Protein AF-A0A6V7C5V7-F1 (afdb_monomer_lite)

Organism: NCBI:txid487904

Foldseek 3Di:
DDDPPCDDFADADDLVNLLVLLCPLQFVFLALDDPRDGQQLAWDAQADQDPQFTQHDDFAAIFHARNTDGCLVVLVLLLVLLVLLQVCCVVPPVVLHDDPVLSVVSSVRSNGTNVNCVVVRRGHRDPSNRVSSSVCSVDPSVVVSRVVVSSVLSCQQSFPAPVPPGRGHLLSLVCVFPLLSVDHNLQVSLVSSLLSSCCSVPNPPPSVVLSVCRRVVVQRGSVSSLVSQQPPDAFDQDPNDTHGDPSNSSSVRSSVVD

pLDDT: mean 88.64, std 11.22, range [43.22, 98.19]

Structure (mmCIF, N/CA/C/O backbone):
data_AF-A0A6V7C5V7-F1
#
_entry.id   AF-A0A6V7C5V7-F1
#
loop_
_atom_site.group_PDB
_atom_site.id
_atom_site.type_symbol
_atom_site.label_atom_id
_atom_site.label_alt_id
_atom_site.label_comp_id
_atom_site.label_asym_id
_atom_site.label_entity_id
_atom_site.label_seq_id
_atom_site.pdbx_PDB_ins_code
_atom_site.Cartn_x
_atom_site.Cartn_y
_atom_site.Cartn_z
_atom_site.occupancy
_atom_site.B_iso_or_equiv
_atom_site.auth_seq_id
_atom_site.auth_comp_id
_atom_site.auth_asym_id
_atom_site.auth_atom_id
_atom_site.pdbx_PDB_model_num
ATOM 1 N N . MET A 1 1 ? 3.778 -15.051 -54.939 1.00 43.75 1 MET A N 1
ATOM 2 C CA . MET A 1 1 ? 3.483 -15.701 -53.648 1.00 43.75 1 MET A CA 1
ATOM 3 C C . MET A 1 1 ? 4.151 -14.862 -52.569 1.00 43.75 1 MET A C 1
ATOM 5 O O . MET A 1 1 ? 5.371 -14.926 -52.479 1.00 43.75 1 MET A O 1
ATOM 9 N N . PRO A 1 2 ? 3.432 -13.988 -51.851 1.00 44.09 2 PRO A N 1
ATOM 10 C CA . PRO A 1 2 ? 3.997 -13.335 -50.681 1.00 44.09 2 PRO A CA 1
ATOM 11 C C . PRO A 1 2 ? 4.007 -14.342 -49.526 1.00 44.09 2 PRO A C 1
ATOM 13 O O . PRO A 1 2 ? 2.982 -14.948 -49.221 1.00 44.09 2 PRO A O 1
ATOM 16 N N . HIS A 1 3 ? 5.176 -14.561 -48.930 1.00 43.22 3 HIS A N 1
ATOM 17 C CA . HIS A 1 3 ? 5.303 -15.288 -47.674 1.00 43.22 3 HIS A CA 1
ATOM 18 C C . HIS A 1 3 ? 4.869 -14.351 -46.542 1.00 43.22 3 HIS A C 1
ATOM 20 O O . HIS A 1 3 ? 5.635 -13.484 -46.133 1.00 43.22 3 HIS A O 1
ATOM 26 N N . GLU A 1 4 ? 3.644 -14.512 -46.044 1.00 50.34 4 GLU A N 1
ATOM 27 C CA . GLU A 1 4 ? 3.290 -14.045 -44.704 1.00 50.34 4 GLU A CA 1
ATOM 28 C C . GLU A 1 4 ? 4.019 -14.940 -43.698 1.00 50.34 4 GLU A C 1
ATOM 30 O O . GLU A 1 4 ? 3.562 -16.025 -43.339 1.00 50.34 4 GLU A O 1
ATOM 35 N N . THR A 1 5 ? 5.200 -14.514 -43.258 1.00 52.47 5 THR A N 1
ATOM 36 C CA . THR A 1 5 ? 5.825 -15.058 -42.052 1.00 52.47 5 THR A CA 1
ATOM 37 C C . THR A 1 5 ? 5.119 -14.452 -40.844 1.00 52.47 5 THR A C 1
ATOM 39 O O . THR A 1 5 ? 5.631 -13.540 -40.202 1.00 52.47 5 THR A O 1
ATOM 42 N N . GLY A 1 6 ? 3.909 -14.932 -40.560 1.00 50.22 6 GLY A N 1
ATOM 43 C CA . GLY A 1 6 ? 3.219 -14.656 -39.306 1.00 50.22 6 GLY A CA 1
ATOM 44 C C . GLY A 1 6 ? 3.888 -15.440 -38.183 1.00 50.22 6 GLY A C 1
ATOM 45 O O . GLY A 1 6 ? 3.412 -16.509 -37.808 1.00 50.22 6 GLY A O 1
ATOM 46 N N . GLN A 1 7 ? 5.027 -14.955 -37.683 1.00 56.22 7 GLN A N 1
ATOM 47 C CA . GLN A 1 7 ? 5.529 -15.418 -36.392 1.00 56.22 7 GLN A CA 1
ATOM 48 C C . GLN A 1 7 ? 4.439 -15.119 -35.349 1.00 56.22 7 GLN A C 1
ATOM 50 O O . GLN A 1 7 ? 3.938 -13.992 -35.323 1.00 56.22 7 GLN A O 1
ATOM 55 N N . PRO A 1 8 ? 4.016 -16.105 -34.535 1.00 63.91 8 PRO A N 1
ATOM 56 C CA . PRO A 1 8 ? 3.058 -15.837 -33.474 1.00 63.91 8 PRO A CA 1
ATOM 57 C C . PRO A 1 8 ? 3.641 -14.762 -32.556 1.00 63.91 8 PRO A C 1
ATOM 59 O O . PRO A 1 8 ? 4.836 -14.792 -32.256 1.00 63.91 8 PRO A O 1
ATOM 62 N N . ALA A 1 9 ? 2.801 -13.809 -32.146 1.00 69.12 9 ALA A N 1
ATOM 63 C CA . ALA A 1 9 ? 3.206 -12.776 -31.203 1.00 69.12 9 ALA A CA 1
ATOM 64 C C . ALA A 1 9 ? 3.857 -13.426 -29.965 1.00 69.12 9 ALA A C 1
ATOM 66 O O . ALA A 1 9 ? 3.391 -14.492 -29.537 1.00 69.12 9 ALA A O 1
ATOM 67 N N . PRO A 1 10 ? 4.917 -12.821 -29.394 1.00 78.44 10 PRO A N 1
ATOM 68 C CA . PRO A 1 10 ? 5.541 -13.337 -28.185 1.00 78.44 10 PRO A CA 1
ATOM 69 C C . PRO A 1 10 ? 4.489 -13.556 -27.090 1.00 78.44 10 PRO A C 1
ATOM 71 O O . PRO A 1 10 ? 3.579 -12.729 -26.955 1.00 78.44 10 PRO A O 1
ATOM 74 N N . PRO A 1 11 ? 4.578 -14.648 -26.310 1.00 86.25 11 PRO A N 1
ATOM 75 C CA . PRO A 1 11 ? 3.627 -14.905 -25.239 1.00 86.25 11 PRO A CA 1
ATOM 76 C C . PRO A 1 11 ? 3.636 -13.742 -24.239 1.00 86.25 11 PRO A C 1
ATOM 78 O O . PRO A 1 11 ? 4.694 -13.221 -23.890 1.00 86.25 11 PRO A O 1
ATOM 81 N N . GLN A 1 12 ? 2.449 -13.339 -23.794 1.00 92.31 12 GLN A N 1
ATOM 82 C CA . GLN A 1 12 ? 2.252 -12.244 -22.844 1.00 92.31 12 GLN A CA 1
ATOM 83 C C . GLN A 1 12 ? 1.557 -12.769 -21.594 1.00 92.31 12 GLN A C 1
ATOM 85 O O . GLN A 1 12 ? 0.651 -13.602 -21.705 1.00 92.31 12 GLN A O 1
ATOM 90 N N . LEU A 1 13 ? 1.923 -12.240 -20.427 1.00 93.94 13 LEU A N 1
ATOM 91 C CA . LEU A 1 13 ? 1.153 -12.468 -19.207 1.00 93.94 13 LEU A CA 1
ATOM 92 C C . LEU A 1 13 ? -0.277 -11.935 -19.360 1.00 93.94 13 LEU A C 1
ATOM 94 O O . LEU A 1 13 ? -0.520 -10.813 -19.818 1.00 93.94 13 LEU A O 1
ATOM 98 N N . SER A 1 14 ? -1.233 -12.754 -18.946 1.00 94.31 14 SER A N 1
ATOM 99 C CA . SER A 1 14 ? -2.638 -12.383 -18.854 1.00 94.31 14 SER A CA 1
ATOM 100 C C . SER A 1 14 ? -2.897 -11.455 -17.666 1.00 94.31 14 SER A C 1
ATOM 102 O O . SER A 1 14 ? -2.160 -11.433 -16.679 1.00 94.31 14 SER A O 1
ATOM 104 N N . ASP A 1 15 ? -4.019 -10.736 -17.709 1.00 93.12 15 ASP A N 1
ATOM 105 C CA . ASP A 1 15 ? -4.446 -9.883 -16.597 1.00 93.12 15 ASP A CA 1
ATOM 106 C C . ASP A 1 15 ? -4.614 -10.677 -15.289 1.00 93.12 15 ASP A C 1
ATOM 108 O O . ASP A 1 15 ? -4.311 -10.161 -14.218 1.00 93.12 15 ASP A O 1
ATOM 112 N N . ASN A 1 16 ? -5.046 -11.941 -15.355 1.00 92.62 16 ASN A N 1
ATOM 113 C CA . ASN A 1 16 ? -5.185 -12.793 -14.170 1.00 92.62 16 ASN A CA 1
ATOM 114 C C . ASN A 1 16 ? -3.828 -13.177 -13.569 1.00 92.62 16 ASN A C 1
ATOM 116 O O . ASN A 1 16 ? -3.694 -13.221 -12.346 1.00 92.62 16 ASN A O 1
ATOM 120 N N . GLU A 1 17 ? -2.813 -13.423 -14.397 1.00 93.88 17 GLU A N 1
ATOM 121 C CA . GLU A 1 17 ? -1.450 -13.682 -13.923 1.00 93.88 17 GLU A CA 1
ATOM 122 C C . GLU A 1 17 ? -0.846 -12.418 -13.301 1.00 93.88 17 GLU A C 1
ATOM 124 O O . GLU A 1 17 ? -0.275 -12.480 -12.216 1.00 93.88 17 GLU A O 1
ATOM 129 N N . LEU A 1 18 ? -1.070 -11.247 -13.902 1.00 94.94 18 LEU A N 1
ATOM 130 C CA . LEU A 1 18 ? -0.635 -9.965 -13.339 1.00 94.94 18 LEU A CA 1
ATOM 131 C C . LEU A 1 18 ? -1.338 -9.632 -12.012 1.00 94.94 18 LEU A C 1
ATOM 133 O O . LEU A 1 18 ? -0.682 -9.227 -11.054 1.00 94.94 18 LEU A O 1
ATOM 137 N N . LYS A 1 19 ? -2.650 -9.881 -11.903 1.00 92.62 19 LYS A N 1
ATOM 138 C CA . LYS A 1 19 ? -3.397 -9.775 -10.634 1.00 92.62 19 LYS A CA 1
ATOM 139 C C . LYS A 1 19 ? -2.870 -10.744 -9.578 1.00 92.62 19 LYS A C 1
ATOM 141 O O . LYS A 1 19 ? -2.800 -10.392 -8.403 1.00 92.62 19 LYS A O 1
ATOM 146 N N . THR A 1 20 ? -2.473 -11.944 -9.996 1.00 89.94 20 THR A N 1
ATOM 147 C CA . THR A 1 20 ? -1.861 -12.952 -9.118 1.00 89.94 20 THR A CA 1
ATOM 148 C C . THR A 1 20 ? -0.517 -12.456 -8.587 1.00 89.94 20 THR A C 1
ATOM 150 O O . THR A 1 20 ? -0.285 -12.525 -7.382 1.00 89.94 20 THR A O 1
ATOM 153 N N . LEU A 1 21 ? 0.333 -11.879 -9.443 1.00 91.06 21 LEU A N 1
ATOM 154 C CA . LEU A 1 21 ? 1.588 -11.245 -9.024 1.00 91.06 21 LEU A CA 1
ATOM 155 C C . LEU A 1 21 ? 1.333 -10.085 -8.051 1.00 91.06 21 LEU A C 1
ATOM 157 O O . LEU A 1 21 ? 1.971 -10.011 -7.000 1.00 91.06 21 LEU A O 1
ATOM 161 N N . ALA A 1 22 ? 0.357 -9.222 -8.345 1.00 87.62 22 ALA A N 1
ATOM 162 C CA . ALA A 1 22 ? -0.021 -8.135 -7.448 1.00 87.62 22 ALA A CA 1
ATOM 163 C C . ALA A 1 22 ? -0.475 -8.656 -6.074 1.00 87.62 22 ALA A C 1
ATOM 165 O O . ALA A 1 22 ? -0.005 -8.192 -5.041 1.00 87.62 22 ALA A O 1
ATOM 166 N N . TYR A 1 23 ? -1.336 -9.668 -6.025 1.00 84.44 23 TYR A N 1
ATOM 167 C CA . TYR A 1 23 ? -1.828 -10.177 -4.749 1.00 84.44 23 TYR A CA 1
ATOM 168 C C . TYR A 1 23 ? -0.759 -10.951 -3.961 1.00 84.44 23 TYR A C 1
ATOM 170 O O . TYR A 1 23 ? -0.562 -10.704 -2.771 1.00 84.44 23 TYR A O 1
ATOM 178 N N . PHE A 1 24 ? -0.048 -11.885 -4.599 1.00 82.00 24 PHE A N 1
ATOM 179 C CA . PHE A 1 24 ? 0.852 -12.801 -3.894 1.00 82.00 24 PHE A CA 1
ATOM 180 C C . PHE A 1 24 ? 2.274 -12.268 -3.731 1.00 82.00 24 PHE A C 1
ATO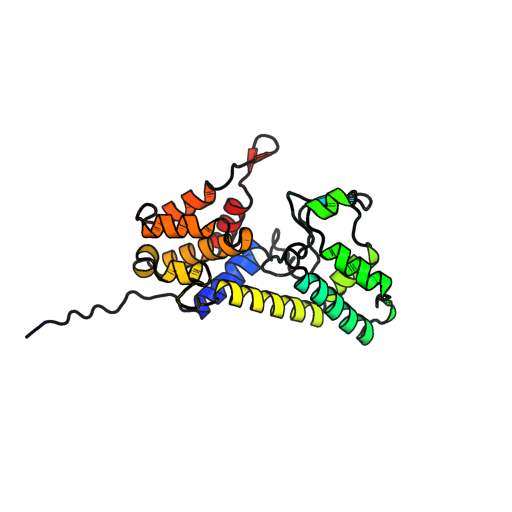M 182 O O . PHE A 1 24 ? 2.822 -12.366 -2.633 1.00 82.00 24 PHE A O 1
ATOM 189 N N . ALA A 1 25 ? 2.878 -11.706 -4.781 1.00 79.38 25 ALA A N 1
ATOM 190 C CA . ALA A 1 25 ? 4.257 -11.223 -4.711 1.00 79.38 25 ALA A CA 1
ATOM 191 C C . ALA A 1 25 ? 4.331 -9.869 -3.988 1.00 79.38 25 ALA A C 1
ATOM 193 O O . ALA A 1 25 ? 5.131 -9.694 -3.067 1.00 79.38 25 ALA A O 1
ATOM 194 N N . ILE A 1 26 ? 3.453 -8.929 -4.352 1.00 79.88 26 ILE A N 1
ATOM 195 C CA . ILE A 1 26 ? 3.431 -7.587 -3.749 1.00 79.88 26 ILE A CA 1
ATOM 196 C C . ILE A 1 26 ? 2.705 -7.610 -2.408 1.00 79.88 26 ILE A C 1
ATOM 198 O O . ILE A 1 26 ? 3.235 -7.071 -1.441 1.00 79.88 26 ILE A O 1
ATOM 202 N N . GLY A 1 27 ? 1.533 -8.243 -2.336 1.00 76.38 27 GLY A N 1
ATOM 203 C CA . GLY A 1 27 ? 0.777 -8.360 -1.096 1.00 76.38 27 GLY A CA 1
ATOM 204 C C . GLY A 1 27 ? 1.374 -9.401 -0.151 1.00 76.38 27 GLY A C 1
ATOM 205 O O . GLY A 1 27 ? 2.120 -9.077 0.768 1.00 76.38 27 GLY A O 1
ATOM 206 N N . VAL A 1 28 ? 1.030 -10.676 -0.348 1.00 70.56 28 VAL A N 1
ATOM 207 C CA . VAL A 1 28 ? 1.219 -11.735 0.666 1.00 70.56 28 VAL A CA 1
ATOM 208 C C . VAL A 1 28 ? 2.677 -11.881 1.094 1.00 70.56 28 VAL A C 1
ATOM 210 O O . VAL A 1 28 ? 2.965 -11.942 2.290 1.00 70.56 28 VAL A O 1
ATOM 213 N N . ALA A 1 29 ? 3.594 -11.939 0.133 1.00 65.56 29 ALA A N 1
ATOM 214 C CA . ALA A 1 29 ? 4.992 -12.214 0.415 1.00 65.56 29 ALA A CA 1
ATOM 215 C C . ALA A 1 29 ? 5.753 -10.980 0.903 1.00 65.56 29 ALA A C 1
ATOM 217 O O . ALA A 1 29 ? 6.428 -11.058 1.930 1.00 65.56 29 ALA A O 1
ATOM 218 N N . SER A 1 30 ? 5.636 -9.849 0.200 1.00 62.75 30 SER A N 1
ATOM 219 C CA . SER A 1 30 ? 6.408 -8.657 0.550 1.00 62.75 30 SER A CA 1
ATOM 220 C C . SER A 1 30 ? 5.846 -7.884 1.741 1.00 62.75 30 SER A C 1
ATOM 222 O O . SER A 1 30 ? 6.647 -7.299 2.467 1.00 62.75 30 SER A O 1
ATOM 224 N N . GLU A 1 31 ? 4.525 -7.824 1.911 1.00 62.75 31 GLU A N 1
ATOM 225 C CA . GLU A 1 31 ? 3.869 -6.853 2.801 1.00 62.75 31 GLU A CA 1
ATOM 226 C C . GLU A 1 31 ? 3.023 -7.526 3.891 1.00 62.75 31 GLU A C 1
ATOM 228 O O . GLU A 1 31 ? 3.043 -7.115 5.056 1.00 62.75 31 GLU A O 1
ATOM 233 N N . GLY A 1 32 ? 2.326 -8.607 3.542 1.00 54.66 32 GLY A N 1
ATOM 234 C CA . GLY A 1 32 ? 1.498 -9.396 4.450 1.00 54.66 32 GLY A CA 1
ATOM 235 C C . GLY A 1 32 ? 2.289 -10.315 5.383 1.00 54.66 32 GLY A C 1
ATOM 236 O O . GLY A 1 32 ? 1.712 -10.838 6.341 1.00 54.66 32 GLY A O 1
ATOM 237 N N . SER A 1 33 ? 3.595 -10.504 5.154 1.00 56.78 33 SER A N 1
ATOM 238 C CA . SER A 1 33 ? 4.447 -11.388 5.953 1.00 56.78 33 SER A CA 1
ATOM 239 C C . SER A 1 33 ? 5.614 -10.647 6.617 1.00 56.78 33 SER A C 1
ATOM 241 O O . SER A 1 33 ? 6.419 -9.987 5.969 1.00 56.78 33 SER A O 1
ATOM 243 N N . MET A 1 34 ? 5.747 -10.782 7.941 1.00 55.19 34 MET A N 1
ATOM 244 C CA . MET A 1 34 ? 6.956 -10.378 8.670 1.00 55.19 34 MET A CA 1
ATOM 245 C C . MET A 1 34 ? 7.543 -11.589 9.390 1.00 55.19 34 MET A C 1
ATOM 247 O O . MET A 1 34 ? 6.930 -12.111 10.323 1.00 55.19 34 MET A O 1
ATOM 251 N N . ALA A 1 35 ? 8.732 -12.038 8.972 1.00 50.44 35 ALA A N 1
ATOM 252 C CA . ALA A 1 35 ? 9.422 -13.203 9.545 1.00 50.44 35 ALA A CA 1
ATOM 253 C C . ALA A 1 35 ? 8.527 -14.464 9.638 1.00 50.44 35 ALA A C 1
ATOM 255 O O . ALA A 1 35 ? 8.525 -15.166 10.649 1.00 50.44 35 ALA A O 1
ATOM 256 N N . GLY A 1 36 ? 7.717 -14.715 8.601 1.00 47.47 36 GLY A N 1
ATOM 257 C CA . GLY A 1 36 ? 6.792 -15.854 8.537 1.00 47.47 36 GLY A CA 1
ATOM 258 C C . GLY A 1 36 ? 5.467 -15.671 9.291 1.00 47.47 36 GLY A C 1
ATOM 259 O O . GLY A 1 36 ? 4.674 -16.607 9.346 1.00 47.47 36 GLY A O 1
ATOM 260 N N . LYS A 1 37 ? 5.196 -14.491 9.870 1.00 50.84 37 LYS A N 1
ATOM 261 C CA . LYS A 1 37 ? 3.910 -14.174 10.514 1.00 50.84 37 LYS A CA 1
ATOM 262 C C . LYS A 1 37 ? 3.027 -13.354 9.582 1.00 50.84 37 LYS A C 1
ATOM 264 O O . LYS A 1 37 ? 3.485 -12.334 9.073 1.00 50.84 37 LYS A O 1
ATOM 269 N N . ASN A 1 38 ? 1.769 -13.766 9.427 1.00 62.62 38 ASN A N 1
ATOM 270 C CA . ASN A 1 38 ? 0.756 -12.970 8.740 1.00 62.62 38 ASN A CA 1
ATOM 271 C C . ASN A 1 38 ? 0.411 -11.736 9.593 1.00 62.62 38 ASN A C 1
ATOM 273 O O . ASN A 1 38 ? 0.005 -11.871 10.750 1.00 62.62 38 ASN A O 1
ATOM 277 N N . VAL A 1 39 ? 0.624 -10.543 9.040 1.00 68.94 39 VAL A N 1
ATOM 278 C CA . VAL A 1 39 ? 0.341 -9.257 9.697 1.00 68.94 39 VAL A CA 1
ATOM 279 C C . VAL A 1 39 ? -0.786 -8.473 9.023 1.00 68.94 39 VAL A C 1
ATOM 281 O O . VAL A 1 39 ? -1.097 -7.377 9.480 1.00 68.94 39 VAL A O 1
ATOM 284 N N . ALA A 1 40 ? -1.419 -9.039 7.991 1.00 76.75 40 ALA A N 1
ATOM 285 C CA . ALA A 1 40 ? -2.471 -8.386 7.211 1.00 76.75 40 ALA A CA 1
ATOM 286 C C . ALA A 1 40 ? -3.754 -8.129 8.026 1.00 76.75 40 ALA A C 1
ATOM 288 O O . ALA A 1 40 ? -4.460 -7.150 7.788 1.00 76.75 40 ALA A O 1
ATOM 289 N N . TYR A 1 41 ? -4.029 -8.974 9.024 1.00 83.12 41 TYR A N 1
ATOM 290 C CA . TYR A 1 41 ? -5.268 -8.978 9.815 1.00 83.12 41 TYR A CA 1
ATOM 291 C C . TYR A 1 41 ? -5.109 -8.340 11.200 1.00 83.12 41 TYR A C 1
ATOM 293 O O . TYR A 1 41 ? -5.639 -8.819 12.200 1.00 83.12 41 TYR A O 1
ATOM 301 N N . ARG A 1 42 ? -4.324 -7.265 11.274 1.00 87.56 42 ARG A N 1
ATOM 302 C CA . ARG A 1 42 ? -4.170 -6.428 12.470 1.00 87.56 42 ARG A CA 1
ATOM 303 C C . ARG A 1 42 ? -3.752 -5.020 12.073 1.00 87.56 42 ARG A C 1
ATOM 305 O O . ARG A 1 42 ? -3.149 -4.830 11.019 1.00 87.56 42 ARG A O 1
ATOM 312 N N . LEU A 1 43 ? -3.984 -4.053 12.954 1.00 90.56 43 LEU A N 1
ATOM 313 C CA . LEU A 1 43 ? -3.419 -2.719 12.803 1.00 90.56 43 LEU A CA 1
ATOM 314 C C . LEU A 1 43 ? -1.903 -2.778 12.984 1.00 90.56 43 LEU A C 1
ATOM 316 O O . LEU A 1 43 ? -1.396 -3.056 14.082 1.00 90.56 43 LEU A O 1
ATOM 320 N N . SER A 1 44 ? -1.196 -2.471 11.904 1.00 88.94 44 SER A N 1
ATOM 321 C CA . SER A 1 44 ? 0.253 -2.325 11.861 1.00 88.94 44 SER A CA 1
ATOM 322 C C . SER A 1 44 ? 0.634 -0.846 11.917 1.00 88.94 44 SER A C 1
ATOM 324 O O . SER A 1 44 ? -0.127 0.024 11.508 1.00 88.94 44 SER A O 1
ATOM 326 N N . PHE A 1 45 ? 1.800 -0.541 12.482 1.00 87.94 45 PHE A N 1
ATOM 327 C CA . PHE A 1 45 ? 2.308 0.827 12.573 1.00 87.94 45 PHE A CA 1
ATOM 328 C C . PHE A 1 45 ? 3.802 0.835 12.275 1.00 87.94 45 PHE A C 1
ATOM 330 O O . PHE A 1 45 ? 4.581 0.179 12.972 1.00 87.94 45 PHE A O 1
ATOM 337 N N . ALA A 1 46 ? 4.205 1.593 11.257 1.00 80.69 46 ALA A N 1
ATOM 338 C CA . ALA A 1 46 ? 5.608 1.789 10.923 1.00 80.69 46 ALA A CA 1
ATOM 339 C C . ALA A 1 46 ? 6.228 2.829 11.870 1.00 80.69 46 ALA A C 1
ATOM 341 O O . ALA A 1 46 ? 6.306 4.024 11.579 1.00 80.69 46 ALA A O 1
ATOM 342 N N . GLY A 1 47 ? 6.653 2.368 13.046 1.00 84.62 47 GLY A N 1
ATOM 343 C CA . GLY A 1 47 ? 7.211 3.207 14.099 1.00 84.62 47 GLY A CA 1
ATOM 344 C C . GLY A 1 47 ? 7.278 2.495 15.444 1.00 84.62 47 GLY A C 1
ATOM 345 O O . GLY A 1 47 ? 7.271 1.270 15.520 1.00 84.62 47 GLY A O 1
ATOM 346 N N . SER A 1 48 ? 7.345 3.274 16.523 1.00 87.81 48 SER A N 1
ATOM 347 C CA . SER A 1 48 ? 7.241 2.750 17.891 1.00 87.81 48 SER A CA 1
ATOM 348 C C . SER A 1 48 ? 6.120 3.440 18.654 1.00 87.81 48 SER A C 1
ATOM 350 O O . SER A 1 48 ? 5.870 4.626 18.446 1.00 87.81 48 SER A O 1
ATOM 352 N N . ILE A 1 49 ? 5.454 2.698 19.535 1.00 88.69 49 ILE A N 1
ATOM 353 C CA . ILE A 1 49 ? 4.474 3.236 20.478 1.00 88.69 49 ILE A CA 1
ATOM 354 C C . ILE A 1 49 ? 5.003 2.919 21.873 1.00 88.69 49 ILE A C 1
ATOM 356 O O . ILE A 1 49 ? 5.024 1.757 22.265 1.00 88.69 49 ILE A O 1
ATOM 360 N N . ASN A 1 50 ? 5.468 3.940 22.590 1.00 87.88 50 ASN A N 1
ATOM 361 C CA . ASN A 1 50 ? 6.001 3.808 23.947 1.00 87.88 50 ASN A CA 1
ATOM 362 C C . ASN A 1 50 ? 5.209 4.734 24.865 1.00 87.88 50 ASN A C 1
ATOM 364 O O . ASN A 1 50 ? 5.055 5.908 24.535 1.00 87.88 50 ASN A O 1
ATOM 368 N N . ASP A 1 51 ? 4.687 4.210 25.974 1.00 86.69 51 ASP A N 1
ATOM 369 C CA . ASP A 1 51 ? 3.929 4.976 26.976 1.00 86.69 51 ASP A CA 1
ATOM 370 C C . ASP A 1 51 ? 2.791 5.831 26.378 1.00 86.69 51 ASP A C 1
ATOM 372 O O . ASP A 1 51 ? 2.576 6.979 26.755 1.00 86.69 51 ASP A O 1
ATOM 376 N N . GLY A 1 52 ? 2.073 5.282 25.389 1.00 86.12 52 GLY A N 1
ATOM 377 C CA . GLY A 1 52 ? 0.978 5.981 24.700 1.00 86.12 52 GLY A CA 1
ATOM 378 C C . GLY A 1 52 ? 1.424 7.043 23.685 1.00 86.12 52 GLY A C 1
ATOM 379 O O . GLY A 1 52 ? 0.578 7.755 23.143 1.00 86.12 52 GLY A O 1
ATOM 380 N N . VAL A 1 53 ? 2.726 7.132 23.392 1.00 92.44 53 VAL A N 1
ATOM 381 C CA . VAL A 1 53 ? 3.302 8.071 22.423 1.00 92.44 53 VAL A CA 1
ATOM 382 C C . VAL A 1 53 ? 3.798 7.330 21.181 1.00 92.44 53 VAL A C 1
ATOM 384 O O . VAL A 1 53 ? 4.751 6.547 21.226 1.00 92.44 53 VAL A O 1
ATOM 387 N N . MET A 1 54 ? 3.157 7.613 20.052 1.00 93.19 54 MET A N 1
ATOM 388 C CA . MET A 1 54 ? 3.515 7.171 18.711 1.00 93.19 54 MET A CA 1
ATOM 389 C C . MET A 1 54 ? 4.678 7.999 18.154 1.00 93.19 54 MET A C 1
ATOM 391 O O . MET A 1 54 ? 4.640 9.228 18.105 1.00 93.19 54 MET A O 1
ATOM 395 N N . LYS A 1 55 ? 5.704 7.301 17.669 1.00 92.19 55 LYS A N 1
ATOM 396 C CA . LYS A 1 55 ? 6.857 7.856 16.953 1.00 92.19 55 LYS A CA 1
ATOM 397 C C . LYS A 1 55 ? 6.927 7.210 15.566 1.00 92.19 55 LYS A C 1
ATOM 399 O O . LYS A 1 55 ? 7.483 6.112 15.458 1.00 92.19 55 LYS A O 1
ATOM 404 N N . PRO A 1 56 ? 6.340 7.840 14.533 1.00 89.62 56 PRO A N 1
ATOM 405 C CA . PRO A 1 56 ? 6.272 7.269 13.192 1.00 89.62 56 PRO A CA 1
ATOM 406 C C . PRO A 1 56 ? 7.620 7.362 12.476 1.00 89.62 56 PRO A C 1
ATOM 408 O O . PRO A 1 56 ? 8.380 8.321 12.654 1.00 89.62 56 PRO A O 1
ATOM 411 N N . ILE A 1 57 ? 7.895 6.383 11.618 1.00 82.69 57 ILE A N 1
ATOM 412 C CA . ILE A 1 57 ? 8.975 6.446 10.634 1.00 82.69 57 ILE A CA 1
ATOM 413 C C . ILE A 1 57 ? 8.450 7.206 9.412 1.00 82.69 57 ILE A C 1
ATOM 415 O O . ILE A 1 57 ? 7.448 6.827 8.810 1.00 82.69 57 ILE A O 1
ATOM 419 N N . GLY A 1 58 ? 9.131 8.291 9.034 1.00 81.88 58 GLY A N 1
ATOM 420 C CA . GLY A 1 58 ? 8.729 9.112 7.888 1.00 81.88 58 GLY A CA 1
ATOM 421 C C . GLY A 1 58 ? 7.366 9.782 8.095 1.00 81.88 58 GLY A C 1
ATOM 422 O O . GLY A 1 58 ? 7.161 10.436 9.127 1.00 81.88 58 GLY A O 1
ATOM 423 N N . ASN A 1 59 ? 6.480 9.622 7.105 1.00 83.88 59 ASN A N 1
ATOM 424 C CA . ASN A 1 59 ? 5.095 10.103 7.122 1.00 83.88 59 ASN A CA 1
ATOM 425 C C . ASN A 1 59 ? 4.062 8.980 7.356 1.00 83.88 59 ASN A C 1
ATOM 427 O O . ASN A 1 59 ? 2.897 9.138 7.015 1.00 83.88 59 ASN A O 1
ATOM 431 N N . SER A 1 60 ? 4.476 7.845 7.917 1.00 80.88 60 SER A N 1
ATOM 432 C CA . SER A 1 60 ? 3.614 6.659 7.998 1.00 80.88 60 SER A CA 1
ATOM 433 C C . SER A 1 60 ? 2.577 6.751 9.123 1.00 80.88 60 SER A C 1
ATOM 435 O O . SER A 1 60 ? 2.915 7.157 10.243 1.00 80.88 60 SER A O 1
ATOM 437 N N . GLY A 1 61 ? 1.344 6.334 8.827 1.00 89.38 61 GLY A N 1
ATOM 438 C CA . GLY A 1 61 ? 0.245 6.161 9.783 1.00 89.38 61 GLY A CA 1
ATOM 439 C C . GLY A 1 61 ? 0.044 4.702 10.220 1.00 89.38 61 GLY A C 1
ATOM 440 O O . GLY A 1 61 ? 0.962 3.877 10.156 1.00 89.38 61 GLY A O 1
ATOM 441 N N . PHE A 1 62 ? -1.164 4.377 10.694 1.00 93.06 62 PHE A N 1
ATOM 442 C CA . PHE A 1 62 ? -1.588 2.978 10.839 1.00 93.06 62 PHE A CA 1
ATOM 443 C C . PHE A 1 62 ? -1.850 2.356 9.465 1.00 93.06 62 PHE A C 1
ATOM 445 O O . PHE A 1 62 ? -2.317 3.036 8.557 1.00 93.06 62 PHE A O 1
ATOM 452 N N . SER A 1 63 ? -1.606 1.055 9.332 1.00 91.69 63 SER A N 1
ATOM 453 C CA . SER A 1 63 ? -1.892 0.299 8.116 1.00 91.69 63 SER A CA 1
ATOM 454 C C . SER A 1 63 ? -2.569 -1.042 8.386 1.00 91.69 63 SER A C 1
ATOM 456 O O . SER A 1 63 ? -2.488 -1.588 9.491 1.00 91.69 63 SER A O 1
ATOM 458 N N . ILE A 1 64 ? -3.253 -1.558 7.364 1.00 90.50 64 ILE A N 1
ATOM 459 C CA . ILE A 1 64 ? -3.897 -2.880 7.349 1.00 90.50 64 ILE A CA 1
ATOM 460 C C . ILE A 1 64 ? -3.688 -3.568 6.002 1.00 90.50 64 ILE A C 1
ATOM 462 O O . ILE A 1 64 ? -3.318 -2.931 5.014 1.00 90.50 64 ILE A O 1
ATOM 466 N N . GLY A 1 65 ? -4.041 -4.846 5.953 1.00 84.88 65 GLY A N 1
ATOM 467 C CA . GLY A 1 65 ? -4.199 -5.577 4.711 1.00 84.88 65 GLY A CA 1
ATOM 468 C C . GLY A 1 65 ? -2.904 -6.090 4.126 1.00 84.88 65 GLY A C 1
ATOM 469 O O . GLY A 1 65 ? -1.798 -5.770 4.567 1.00 84.88 65 GLY A O 1
ATOM 470 N N . THR A 1 66 ? -3.073 -6.960 3.145 1.00 79.19 66 THR A N 1
ATOM 471 C CA . THR A 1 66 ? -1.976 -7.718 2.564 1.00 79.19 66 THR A CA 1
ATOM 472 C C . THR A 1 66 ? -1.104 -6.818 1.707 1.00 79.19 66 THR A C 1
ATOM 474 O O . THR A 1 66 ? 0.101 -6.996 1.705 1.00 79.19 66 THR A O 1
ATOM 477 N N . LEU A 1 67 ? -1.683 -5.814 1.044 1.00 80.00 67 LEU A N 1
ATOM 478 C CA . LEU A 1 67 ? -0.950 -4.806 0.268 1.00 80.00 67 LEU A CA 1
ATOM 479 C C . LEU A 1 67 ? -0.477 -3.597 1.099 1.00 80.00 67 LEU A C 1
ATOM 481 O O . LEU A 1 67 ? 0.063 -2.648 0.532 1.00 80.00 67 LEU A O 1
ATOM 485 N N . GLN A 1 68 ? -0.650 -3.647 2.429 1.00 80.06 68 GLN A N 1
ATOM 486 C CA . GLN A 1 68 ? -0.321 -2.585 3.388 1.00 80.06 68 GLN A CA 1
ATOM 487 C C . GLN A 1 68 ? -0.891 -1.215 3.006 1.00 80.06 68 GLN A C 1
ATOM 489 O O . GLN A 1 68 ? -0.203 -0.296 2.569 1.00 80.06 68 GLN A O 1
ATOM 494 N N . THR A 1 69 ? -2.182 -1.044 3.253 1.00 86.56 69 THR A N 1
ATOM 495 C CA . THR A 1 69 ? -2.855 0.240 3.056 1.00 86.56 69 THR A CA 1
ATOM 496 C C . THR A 1 69 ? -2.563 1.184 4.205 1.00 86.56 69 THR A C 1
ATOM 498 O O . THR A 1 69 ? -3.030 0.938 5.315 1.00 86.56 69 THR A O 1
ATOM 501 N N . ASP A 1 70 ? -1.841 2.273 3.943 1.00 87.31 70 ASP A N 1
ATOM 502 C CA . ASP A 1 70 ? -1.687 3.373 4.899 1.00 87.31 70 ASP A CA 1
ATOM 503 C C . ASP A 1 70 ? -3.022 4.123 5.053 1.00 87.31 70 ASP A C 1
ATOM 505 O O . ASP A 1 70 ? -3.515 4.769 4.127 1.00 87.31 70 ASP A O 1
ATOM 509 N N . LEU A 1 71 ? -3.618 4.029 6.239 1.00 91.56 71 LEU A N 1
ATOM 510 C CA . LEU A 1 71 ? -4.920 4.614 6.558 1.00 91.56 71 LEU A CA 1
ATOM 511 C C . LEU A 1 71 ? -4.890 6.149 6.608 1.00 91.56 71 LEU A C 1
ATOM 513 O O . LEU A 1 71 ? -5.926 6.783 6.405 1.00 91.56 71 LEU A O 1
ATOM 517 N N . GLY A 1 72 ? -3.718 6.754 6.821 1.00 88.25 72 GLY A N 1
ATOM 518 C CA . GLY A 1 72 ? -3.533 8.202 6.757 1.00 88.25 72 GLY A CA 1
ATOM 519 C C . GLY A 1 72 ? -3.521 8.741 5.327 1.00 88.25 72 GLY A C 1
ATOM 520 O O . GLY A 1 72 ? -3.928 9.875 5.089 1.00 88.25 72 GLY A O 1
ATOM 521 N N . GLN A 1 73 ? -3.117 7.918 4.357 1.00 84.50 73 GLN A N 1
ATOM 522 C CA . GLN A 1 73 ? -3.220 8.240 2.927 1.00 84.50 73 GLN A CA 1
ATOM 523 C C . GLN A 1 73 ? -4.566 7.814 2.315 1.00 84.50 73 GLN A C 1
ATOM 525 O O . GLN A 1 73 ? -4.943 8.299 1.247 1.00 84.50 73 GLN A O 1
ATOM 530 N N . HIS A 1 74 ? -5.304 6.936 3.003 1.00 88.38 74 HIS A N 1
ATOM 531 C CA . HIS A 1 74 ? -6.599 6.396 2.587 1.00 88.38 74 HIS A CA 1
ATOM 532 C C . HIS A 1 74 ? -7.683 6.627 3.653 1.00 88.38 74 HIS A C 1
ATOM 534 O O . HIS A 1 74 ? -8.143 5.683 4.309 1.00 88.38 74 HIS A O 1
ATOM 540 N N . PRO A 1 75 ? -8.114 7.887 3.853 1.00 89.75 75 PRO A N 1
ATOM 541 C CA . PRO A 1 75 ? -9.053 8.228 4.917 1.00 89.75 75 PRO A CA 1
ATOM 542 C C . PRO A 1 75 ? -10.443 7.596 4.744 1.00 89.75 75 PRO A C 1
ATOM 544 O O . PRO A 1 75 ? -11.163 7.385 5.727 1.00 89.75 75 PRO A O 1
ATOM 547 N N . ASP A 1 76 ? -10.817 7.266 3.510 1.00 91.94 76 ASP A N 1
ATOM 548 C CA . ASP A 1 76 ? -12.007 6.490 3.172 1.00 91.94 76 ASP A CA 1
ATOM 549 C C . ASP A 1 76 ? -11.932 5.067 3.743 1.00 91.94 76 ASP A C 1
ATOM 551 O O . ASP A 1 76 ? -12.882 4.609 4.380 1.00 91.94 76 ASP A O 1
ATOM 555 N N . VAL A 1 77 ? -10.775 4.409 3.626 1.00 93.06 77 VAL A N 1
ATOM 556 C CA . VAL A 1 77 ? -10.540 3.061 4.165 1.00 93.06 77 VAL A CA 1
ATOM 557 C C . VAL A 1 77 ? -10.545 3.079 5.690 1.00 93.06 77 VAL A C 1
ATOM 559 O O . VAL A 1 77 ? -11.145 2.203 6.310 1.00 93.06 77 VAL A O 1
ATOM 562 N N . ALA A 1 78 ? -9.952 4.102 6.313 1.00 95.44 78 ALA A N 1
ATOM 563 C CA . ALA A 1 78 ? -10.001 4.278 7.766 1.00 95.44 78 ALA A CA 1
ATOM 564 C C . ALA A 1 78 ? -11.447 4.382 8.282 1.00 95.44 78 ALA A C 1
ATOM 566 O O . ALA A 1 78 ? -11.808 3.758 9.280 1.00 95.44 78 ALA A O 1
ATOM 567 N N . THR A 1 79 ? -12.292 5.134 7.569 1.00 97.19 79 THR A N 1
ATOM 568 C CA . THR A 1 79 ? -13.721 5.260 7.889 1.00 97.19 79 THR A CA 1
ATOM 569 C C . THR A 1 79 ? -14.444 3.927 7.709 1.00 97.19 79 THR A C 1
ATOM 571 O O . THR A 1 79 ? -15.123 3.470 8.629 1.00 97.19 79 THR A O 1
ATOM 574 N N . GLY A 1 80 ? -14.242 3.269 6.562 1.00 97.06 80 GLY A N 1
ATOM 575 C CA . GLY A 1 80 ? -14.839 1.969 6.257 1.00 97.06 80 GLY A CA 1
ATOM 576 C C . GLY A 1 80 ? -14.461 0.885 7.268 1.00 97.06 80 GLY A C 1
ATOM 577 O O . GLY A 1 80 ? -15.323 0.113 7.682 1.00 97.06 80 GLY A O 1
ATOM 578 N N . LEU A 1 81 ? -13.208 0.877 7.738 1.00 97.69 81 LEU A N 1
ATOM 579 C CA . LEU A 1 81 ? -12.730 -0.042 8.772 1.00 97.69 81 LEU A CA 1
ATOM 580 C C . LEU A 1 81 ? -13.510 0.128 10.077 1.00 97.69 81 LEU A C 1
ATOM 582 O O . LEU A 1 81 ? -13.971 -0.854 10.661 1.00 97.69 81 LEU A O 1
ATOM 586 N N . VAL A 1 82 ? -13.669 1.369 10.545 1.00 98.12 82 VAL A N 1
ATOM 587 C CA . VAL A 1 82 ? -14.393 1.637 11.794 1.00 98.12 82 VAL A CA 1
ATOM 588 C C . VAL A 1 82 ? -15.876 1.300 11.647 1.00 98.12 82 VAL A C 1
ATOM 590 O O . VAL A 1 82 ? -16.474 0.778 12.587 1.00 98.12 82 VAL A O 1
ATOM 593 N N . ASP A 1 83 ? -16.470 1.533 10.479 1.00 98.06 83 ASP A N 1
ATOM 594 C CA . ASP A 1 83 ? -17.869 1.187 10.225 1.00 98.06 83 ASP A CA 1
ATOM 595 C C . ASP A 1 83 ? -18.105 -0.322 10.167 1.00 98.06 83 ASP A C 1
ATOM 597 O O . ASP A 1 83 ? -19.049 -0.814 10.793 1.00 98.06 83 ASP A O 1
ATOM 601 N N . ALA A 1 84 ? -17.214 -1.070 9.513 1.00 97.62 84 ALA A N 1
ATOM 602 C CA . ALA A 1 84 ? -17.246 -2.530 9.511 1.00 97.62 84 ALA A CA 1
ATOM 603 C C . ALA A 1 84 ? -17.083 -3.089 10.934 1.00 97.62 84 ALA A C 1
ATOM 605 O O . ALA A 1 84 ? -17.893 -3.908 11.379 1.00 97.62 84 ALA A O 1
ATOM 606 N N . TYR A 1 85 ? -16.120 -2.557 11.694 1.00 98.19 85 TYR A N 1
ATOM 607 C CA . TYR A 1 85 ? -15.938 -2.875 13.109 1.00 98.19 85 TYR A CA 1
ATOM 608 C C . TYR A 1 85 ? -17.202 -2.593 13.937 1.00 98.19 85 TYR A C 1
ATOM 610 O O . TYR A 1 85 ? -17.589 -3.411 14.768 1.00 98.19 85 TYR A O 1
ATOM 618 N N . GLN A 1 86 ? -17.879 -1.459 13.723 1.00 97.81 86 GLN A N 1
ATOM 619 C CA . GLN A 1 86 ? -19.122 -1.135 14.431 1.00 97.81 86 GLN A CA 1
ATOM 620 C C . GLN A 1 86 ? -20.276 -2.067 14.069 1.00 97.81 86 GLN A C 1
ATOM 622 O O . GLN A 1 86 ? -21.049 -2.435 14.958 1.00 97.81 86 GLN A O 1
ATOM 627 N N . GLY A 1 87 ? -20.390 -2.464 12.800 1.00 97.12 87 GLY A N 1
ATOM 628 C CA . GLY A 1 87 ? -21.354 -3.471 12.360 1.00 97.12 87 GLY A CA 1
ATOM 629 C C . GLY A 1 87 ? -21.142 -4.800 13.082 1.00 97.12 87 GLY A C 1
ATOM 630 O O . GLY A 1 87 ? -22.063 -5.305 13.726 1.00 97.12 87 GLY A O 1
ATOM 631 N N . TRP A 1 88 ? -19.906 -5.302 13.059 1.00 97.44 88 TRP A N 1
ATOM 632 C CA . TRP A 1 88 ? -19.506 -6.524 13.755 1.00 97.44 88 TRP A CA 1
ATOM 633 C C . TRP A 1 88 ? -19.734 -6.437 15.270 1.00 97.44 88 TRP A C 1
ATOM 635 O O . TRP A 1 88 ? -20.375 -7.310 15.858 1.00 97.44 88 TRP A O 1
ATOM 645 N N . ALA A 1 89 ? -19.287 -5.352 15.908 1.00 97.19 89 ALA A N 1
ATOM 646 C CA . ALA A 1 89 ? -19.410 -5.160 17.349 1.00 97.19 89 ALA A CA 1
ATOM 647 C C . ALA A 1 89 ? -20.878 -5.191 17.794 1.00 97.19 89 ALA A C 1
ATOM 649 O O . ALA A 1 89 ? -21.214 -5.870 18.757 1.00 97.19 89 ALA A O 1
ATOM 650 N N . ARG A 1 90 ? -21.782 -4.519 17.073 1.00 95.94 90 ARG A N 1
ATOM 651 C CA . ARG A 1 90 ? -23.216 -4.499 17.412 1.00 95.94 90 ARG A CA 1
ATOM 652 C C . ARG A 1 90 ? -23.892 -5.864 17.281 1.00 95.94 90 ARG A C 1
ATOM 654 O O . ARG A 1 90 ? -24.875 -6.098 17.975 1.00 95.94 90 ARG A O 1
ATOM 661 N N . GLN A 1 91 ? -23.396 -6.734 16.405 1.00 93.12 91 GLN A N 1
ATOM 662 C CA . GLN A 1 91 ? -23.967 -8.064 16.185 1.00 93.12 91 GLN A CA 1
ATOM 663 C C . GLN A 1 91 ? -23.391 -9.103 17.151 1.00 93.12 91 GLN A C 1
ATOM 665 O O . GLN A 1 91 ? -24.145 -9.858 17.757 1.00 93.12 91 GLN A O 1
ATOM 670 N N . GLN A 1 92 ? -22.067 -9.121 17.314 1.00 89.44 92 GLN A N 1
ATOM 671 C CA . GLN A 1 92 ? -21.357 -10.211 17.988 1.00 89.44 92 GLN A CA 1
ATOM 672 C C . GLN A 1 92 ? -20.946 -9.870 19.424 1.00 89.44 92 GLN A C 1
ATOM 674 O O . GLN A 1 92 ? -20.855 -10.747 20.281 1.00 89.44 92 GLN A O 1
ATOM 679 N N . THR A 1 93 ? -20.634 -8.605 19.725 1.00 87.62 93 THR A N 1
ATOM 680 C CA . THR A 1 93 ? -20.157 -8.195 21.059 1.00 87.62 93 THR A CA 1
ATOM 681 C C . THR A 1 93 ? -20.536 -6.737 21.358 1.00 87.62 93 THR A C 1
ATOM 683 O O . THR A 1 93 ? -19.668 -5.862 21.364 1.00 87.62 93 THR A O 1
ATOM 686 N N . PRO A 1 94 ? -21.819 -6.430 21.646 1.00 92.81 94 PRO A N 1
ATOM 687 C CA . PRO A 1 94 ? -22.292 -5.044 21.762 1.00 92.81 94 PRO A CA 1
ATOM 688 C C . PRO A 1 94 ? -21.548 -4.201 22.804 1.00 92.81 94 PRO A C 1
ATOM 690 O O . PRO A 1 94 ? -21.450 -2.987 22.659 1.00 92.81 94 PRO A O 1
ATOM 693 N N . ALA A 1 95 ? -20.973 -4.842 23.827 1.00 93.06 95 ALA A N 1
ATOM 694 C CA . ALA A 1 95 ? -20.179 -4.191 24.868 1.00 93.06 95 ALA A CA 1
ATOM 695 C C . ALA A 1 95 ? -18.909 -3.486 24.352 1.00 93.06 95 ALA A C 1
ATOM 697 O O . ALA A 1 95 ? -18.361 -2.648 25.062 1.00 93.06 95 ALA A O 1
ATOM 698 N N . VAL A 1 96 ? -18.428 -3.819 23.147 1.00 94.69 96 VAL A N 1
ATOM 699 C CA . VAL A 1 96 ? -17.260 -3.162 22.528 1.00 94.69 96 VAL A CA 1
ATOM 700 C C . VAL A 1 96 ? -17.644 -2.142 21.453 1.00 94.69 96 VAL A C 1
ATOM 702 O O . VAL A 1 96 ? -16.765 -1.508 20.867 1.00 94.69 96 VAL A O 1
ATOM 705 N N . ALA A 1 97 ? -18.941 -1.963 21.181 1.00 97.06 97 ALA A N 1
ATOM 706 C CA . ALA A 1 97 ? -19.402 -0.929 20.264 1.00 97.06 97 ALA A CA 1
ATOM 707 C C . ALA A 1 97 ? -18.988 0.461 20.779 1.00 97.06 97 ALA A C 1
ATOM 709 O O . ALA A 1 97 ? -18.937 0.705 21.984 1.00 97.06 97 ALA A O 1
ATOM 710 N N . LEU A 1 98 ? -18.664 1.367 19.857 1.00 97.38 98 LEU A N 1
ATOM 711 C CA . LEU A 1 98 ? -18.170 2.692 20.205 1.00 97.38 98 LEU A CA 1
ATOM 712 C C . LEU A 1 98 ? -19.366 3.621 20.360 1.00 97.38 98 LEU A C 1
ATOM 714 O O . LEU A 1 98 ? -20.344 3.533 19.612 1.00 97.38 98 LEU A O 1
ATOM 718 N N . SER A 1 99 ? -19.263 4.563 21.291 1.00 96.75 99 SER A N 1
ATOM 719 C CA . SER A 1 99 ? -20.101 5.754 21.235 1.00 96.75 99 SER A CA 1
ATOM 720 C C . SER A 1 99 ? -19.787 6.563 19.972 1.00 96.75 99 SER A C 1
ATOM 722 O O . SER A 1 99 ? -18.738 6.400 19.347 1.00 96.75 99 SER A O 1
ATOM 724 N N . GLU A 1 100 ? -20.670 7.488 19.606 1.00 96.62 100 GLU A N 1
ATOM 725 C CA . GLU A 1 100 ? -20.440 8.377 18.463 1.00 96.62 100 GLU A CA 1
ATOM 726 C C . GLU A 1 100 ? -19.140 9.185 18.612 1.00 96.62 100 GLU A C 1
ATOM 728 O O . GLU A 1 100 ? -18.346 9.272 17.676 1.00 96.62 100 GLU A O 1
ATOM 733 N N . GLN A 1 101 ? -18.862 9.692 19.817 1.00 97.31 101 GLN A N 1
ATOM 734 C CA . GLN A 1 101 ? -17.625 10.414 20.108 1.00 97.31 101 GLN A CA 1
ATOM 735 C C . GLN A 1 101 ? -16.391 9.513 19.962 1.00 97.31 101 GLN A C 1
ATOM 737 O O . GLN A 1 101 ? -15.402 9.917 19.351 1.00 97.31 101 GLN A O 1
ATOM 742 N N . GLN A 1 102 ? -16.452 8.284 20.485 1.00 97.69 102 GLN A N 1
ATOM 743 C CA . GLN A 1 102 ? -15.363 7.317 20.346 1.00 97.69 102 GLN A CA 1
ATOM 744 C C . GLN A 1 102 ? -15.148 6.926 18.882 1.00 97.69 102 GLN A C 1
ATOM 746 O O . GLN A 1 102 ? -14.001 6.830 18.451 1.00 97.69 102 GLN A O 1
ATOM 751 N N . ARG A 1 103 ? -16.220 6.748 18.099 1.00 97.88 103 ARG A N 1
ATOM 752 C CA . ARG A 1 103 ? -16.141 6.470 16.659 1.00 97.88 103 ARG A CA 1
ATOM 753 C C . ARG A 1 103 ? -15.418 7.599 15.931 1.00 97.88 103 ARG A C 1
ATOM 755 O O . ARG A 1 103 ? -14.451 7.330 15.227 1.00 97.88 103 ARG A O 1
ATOM 762 N N . THR A 1 104 ? -15.843 8.845 16.132 1.00 97.81 104 THR A N 1
ATOM 763 C CA . THR A 1 104 ? -15.224 10.019 15.498 1.00 97.81 104 THR A CA 1
ATOM 764 C C . THR A 1 104 ? -13.747 10.142 15.864 1.00 97.81 104 THR A C 1
ATOM 766 O O . THR A 1 104 ? -12.913 10.316 14.978 1.00 97.81 104 THR A O 1
ATOM 769 N N . GLN A 1 105 ? -13.402 9.970 17.144 1.00 97.25 105 GLN A N 1
ATOM 770 C CA . GLN A 1 105 ? -12.008 10.001 17.587 1.00 97.25 105 GLN A CA 1
ATOM 771 C C . GLN A 1 105 ? -11.183 8.861 16.977 1.00 97.25 105 GLN A C 1
ATOM 773 O O . GLN A 1 105 ? -10.054 9.082 16.559 1.00 97.25 105 GLN A O 1
ATOM 778 N N . THR A 1 106 ? -11.747 7.655 16.893 1.00 97.88 106 THR A N 1
ATOM 779 C CA . THR A 1 106 ? -11.066 6.480 16.328 1.00 97.88 106 THR A CA 1
ATOM 780 C C . THR A 1 106 ? -10.784 6.662 14.841 1.00 97.88 106 THR A C 1
ATOM 782 O O . THR A 1 106 ? -9.671 6.394 14.399 1.00 97.88 106 THR A O 1
ATOM 785 N N . ILE A 1 107 ? -11.765 7.150 14.074 1.00 98.12 107 ILE A N 1
ATOM 786 C CA . ILE A 1 107 ? -11.589 7.448 12.646 1.00 98.12 107 ILE A CA 1
ATOM 787 C C . ILE A 1 107 ? -10.479 8.477 12.473 1.00 98.12 107 ILE A C 1
ATOM 789 O O . ILE A 1 107 ? -9.528 8.224 11.741 1.00 98.12 107 ILE A O 1
ATOM 793 N N . HIS A 1 108 ? -10.563 9.590 13.201 1.00 96.88 108 HIS A N 1
ATOM 794 C CA . HIS A 1 108 ? -9.530 10.613 13.177 1.00 96.88 108 HIS A CA 1
ATOM 795 C C . HIS A 1 108 ? -8.152 10.024 13.509 1.00 96.88 108 HIS A C 1
ATOM 797 O O . HIS A 1 108 ? -7.189 10.274 12.798 1.00 96.88 108 HIS A O 1
ATOM 803 N N . ASP A 1 109 ? -8.051 9.179 14.536 1.00 96.62 109 ASP A N 1
ATOM 804 C CA . ASP A 1 109 ? -6.779 8.597 14.963 1.00 96.62 109 ASP A CA 1
ATOM 805 C C . ASP A 1 109 ? -6.123 7.715 13.909 1.00 96.62 109 ASP A C 1
ATOM 807 O O . ASP A 1 109 ? -4.895 7.749 13.787 1.00 96.62 109 ASP A O 1
ATOM 811 N N . LEU A 1 110 ? -6.935 6.955 13.172 1.00 96.69 110 LEU A N 1
ATOM 812 C CA . LEU A 1 110 ? -6.509 6.088 12.076 1.00 96.69 110 LEU A CA 1
ATOM 813 C C . LEU A 1 110 ? -6.174 6.876 10.802 1.00 96.69 110 LEU A C 1
ATOM 815 O O . LEU A 1 110 ? -5.317 6.442 10.043 1.00 96.69 110 LEU A O 1
ATOM 819 N N . GLN A 1 111 ? -6.804 8.034 10.592 1.00 96.12 111 GLN A N 1
ATOM 820 C CA . GLN A 1 111 ? -6.577 8.920 9.442 1.00 96.12 111 GLN A CA 1
ATOM 821 C C . GLN A 1 111 ? -5.317 9.788 9.559 1.00 96.12 111 GLN A C 1
ATOM 823 O O . GLN A 1 111 ? -4.996 10.534 8.634 1.00 96.12 111 GLN A O 1
ATOM 828 N N . ARG A 1 112 ? -4.597 9.740 10.683 1.00 95.31 112 ARG A N 1
ATOM 829 C CA . ARG A 1 112 ? -3.384 10.545 10.850 1.00 95.31 112 ARG A CA 1
ATOM 830 C C . ARG A 1 112 ? -2.196 9.892 10.158 1.00 95.31 112 ARG A C 1
ATOM 832 O O . ARG A 1 112 ? -1.821 8.762 10.470 1.00 95.31 112 ARG A O 1
ATOM 839 N N . ASP A 1 113 ? -1.557 10.667 9.292 1.00 92.44 113 ASP A N 1
ATOM 840 C CA . ASP A 1 113 ? -0.226 10.375 8.781 1.00 92.44 113 ASP A CA 1
ATOM 841 C C . ASP A 1 113 ? 0.863 10.744 9.809 1.00 92.44 113 ASP A C 1
ATOM 843 O O . ASP A 1 113 ? 0.603 11.260 10.904 1.00 92.44 113 ASP A O 1
ATOM 847 N N . GLY A 1 114 ? 2.121 10.470 9.474 1.00 90.56 114 GLY A N 1
ATOM 848 C CA . GLY A 1 114 ? 3.239 10.718 10.381 1.00 90.56 114 GLY A CA 1
ATOM 849 C C . GLY A 1 114 ? 3.439 12.198 10.736 1.00 90.56 114 GLY A C 1
ATOM 850 O O . GLY A 1 114 ? 3.967 12.495 11.813 1.00 90.56 114 GLY A O 1
ATOM 851 N N . HIS A 1 115 ? 3.031 13.132 9.873 1.00 92.69 115 HIS A N 1
ATOM 852 C CA . HIS A 1 115 ? 3.042 14.566 10.152 1.00 92.69 115 HIS A CA 1
ATOM 853 C C . HIS A 1 115 ? 1.955 14.949 11.156 1.00 92.69 115 HIS A C 1
ATOM 855 O O . HIS A 1 115 ? 2.271 15.600 12.155 1.00 92.69 115 HIS A O 1
ATOM 861 N N . ALA A 1 116 ? 0.717 14.499 10.947 1.00 95.12 116 ALA A N 1
ATOM 862 C CA . ALA A 1 116 ? -0.396 14.742 11.859 1.00 95.12 116 ALA A CA 1
ATOM 863 C C . ALA A 1 116 ? -0.142 14.121 13.243 1.00 95.12 116 ALA A C 1
ATOM 865 O O . ALA A 1 116 ? -0.312 14.789 14.264 1.00 95.12 116 ALA A O 1
ATOM 866 N N . ILE A 1 117 ? 0.393 12.893 13.295 1.00 95.12 117 ILE A N 1
ATOM 867 C CA . ILE A 1 117 ? 0.800 12.246 14.553 1.00 95.12 117 ILE A CA 1
ATOM 868 C C . ILE A 1 117 ? 1.794 13.130 15.320 1.00 95.12 117 ILE A C 1
ATOM 870 O O . ILE A 1 117 ? 1.624 13.342 16.519 1.00 95.12 117 ILE A O 1
ATOM 874 N N . LYS A 1 118 ? 2.821 13.678 14.653 1.00 93.88 118 LYS A N 1
ATOM 875 C CA . LYS A 1 118 ? 3.808 14.568 15.295 1.00 93.88 118 LYS A CA 1
ATOM 876 C C . LYS A 1 118 ? 3.185 15.889 15.751 1.00 93.88 118 LYS A C 1
ATOM 878 O O . LYS A 1 118 ? 3.506 16.345 16.845 1.00 93.88 118 LYS A O 1
ATOM 883 N N . ALA A 1 119 ? 2.307 16.482 14.940 1.00 95.25 119 ALA A N 1
ATOM 884 C CA . ALA A 1 119 ? 1.606 17.724 15.273 1.00 95.25 119 ALA A CA 1
ATOM 885 C C . ALA A 1 119 ? 0.711 17.571 16.516 1.00 95.25 119 ALA A C 1
ATOM 887 O O . ALA A 1 119 ? 0.566 18.504 17.300 1.00 95.25 119 ALA A O 1
ATOM 888 N N . GLU A 1 120 ? 0.183 16.369 16.745 1.00 95.00 120 GLU A N 1
ATOM 889 C CA . GLU A 1 120 ? -0.609 16.008 17.924 1.00 95.00 120 GLU A CA 1
ATOM 890 C C . GLU A 1 120 ? 0.221 15.389 19.059 1.00 95.00 120 GLU A C 1
ATOM 892 O O . GLU A 1 120 ? -0.287 14.602 19.863 1.00 95.00 120 GLU A O 1
ATOM 897 N N . ASN A 1 121 ? 1.512 15.721 19.136 1.00 94.31 121 ASN A N 1
ATOM 898 C CA . ASN A 1 121 ? 2.430 15.253 20.181 1.00 94.31 121 ASN A CA 1
ATOM 899 C C . ASN A 1 121 ? 2.528 13.720 20.294 1.00 94.31 121 ASN A C 1
ATOM 901 O O . ASN A 1 121 ? 2.809 13.178 21.362 1.00 94.31 121 ASN A O 1
ATOM 905 N N . GLY A 1 122 ? 2.292 13.005 19.195 1.00 92.62 122 GLY A N 1
ATOM 906 C CA . GLY A 1 122 ? 2.372 11.552 19.141 1.00 92.62 122 GLY A CA 1
ATOM 907 C C . GLY A 1 122 ? 1.226 10.832 19.848 1.00 92.62 122 GLY A C 1
ATOM 908 O O . GLY A 1 122 ? 1.381 9.660 20.162 1.00 92.62 122 GLY A O 1
ATOM 909 N N . ARG A 1 123 ? 0.088 11.475 20.131 1.00 94.19 123 ARG A N 1
ATOM 910 C CA . ARG A 1 123 ? -1.026 10.825 20.843 1.00 94.19 123 ARG A CA 1
ATOM 911 C C . ARG A 1 123 ? -1.437 9.504 20.175 1.00 94.19 123 ARG A C 1
ATOM 913 O O . ARG A 1 123 ? -1.847 9.513 19.014 1.00 94.19 123 ARG A O 1
ATOM 920 N N . ALA A 1 124 ? -1.373 8.389 20.902 1.00 93.19 124 ALA A N 1
ATOM 921 C CA . ALA A 1 124 ? -1.788 7.086 20.387 1.00 93.19 124 ALA A CA 1
ATOM 922 C C . ALA A 1 124 ? -3.311 6.931 20.253 1.00 93.19 124 ALA A C 1
ATOM 924 O O . ALA A 1 124 ? -4.080 7.613 20.932 1.00 93.19 124 ALA A O 1
ATOM 925 N N . LEU A 1 125 ? -3.719 5.994 19.389 1.00 94.75 125 LEU A N 1
ATOM 9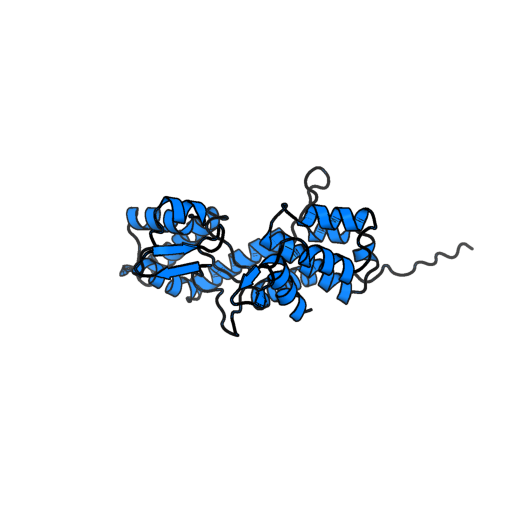26 C CA . LEU A 1 125 ? -5.061 5.412 19.427 1.00 94.75 125 LEU A CA 1
ATOM 927 C C . LEU A 1 125 ? -5.287 4.757 20.800 1.00 94.75 125 LEU A C 1
ATOM 929 O O . LEU A 1 125 ? -4.365 4.144 21.347 1.00 94.75 125 LEU A O 1
ATOM 933 N N . ASP A 1 126 ? -6.506 4.858 21.334 1.00 94.31 126 ASP A N 1
ATOM 934 C CA . ASP A 1 126 ? -6.877 4.183 22.580 1.00 94.31 126 ASP A CA 1
ATOM 935 C C . ASP A 1 126 ? -6.548 2.681 22.514 1.00 94.31 126 ASP A C 1
ATOM 937 O O . ASP A 1 126 ? -6.930 1.978 21.577 1.00 94.31 126 ASP A O 1
ATOM 941 N N . GLY A 1 127 ? -5.820 2.181 23.516 1.00 92.62 127 GLY A N 1
ATOM 942 C CA . GLY A 1 127 ? -5.306 0.811 23.507 1.00 92.62 127 GLY A CA 1
ATOM 943 C C . GLY A 1 127 ? -6.403 -0.256 23.562 1.00 92.62 127 GLY A C 1
ATOM 944 O O . GLY A 1 127 ? -6.247 -1.326 22.969 1.00 92.62 127 GLY A O 1
ATOM 945 N N . THR A 1 128 ? -7.529 0.038 24.219 1.00 94.69 128 THR A N 1
ATOM 946 C CA . THR A 1 128 ? -8.678 -0.875 24.281 1.00 94.69 128 THR A CA 1
ATOM 947 C C . THR A 1 128 ? -9.385 -0.915 22.933 1.00 94.69 128 THR A C 1
ATOM 949 O O . THR A 1 128 ? -9.664 -1.997 22.419 1.00 94.69 128 THR A O 1
ATOM 952 N N . VAL A 1 129 ? -9.614 0.250 22.320 1.00 96.25 129 VAL A N 1
ATOM 953 C CA . VAL A 1 129 ? -10.179 0.345 20.969 1.00 96.25 129 VAL A CA 1
ATOM 954 C C . VAL A 1 129 ? -9.282 -0.369 19.961 1.00 96.25 129 VAL A C 1
ATOM 956 O O . VAL A 1 129 ? -9.783 -1.191 19.196 1.00 96.25 129 VAL A O 1
ATOM 959 N N . LYS A 1 130 ? -7.961 -0.147 20.004 1.00 95.12 130 LYS A N 1
ATOM 960 C CA . LYS A 1 130 ? -7.006 -0.847 19.133 1.00 95.12 130 LYS A CA 1
ATOM 961 C C . LYS A 1 130 ? -7.120 -2.365 19.281 1.00 95.12 130 LYS A C 1
ATOM 963 O O . LYS A 1 130 ? -7.238 -3.062 18.280 1.00 95.12 130 LYS A O 1
ATOM 968 N N . SER A 1 131 ? -7.112 -2.870 20.515 1.00 94.44 131 SER A N 1
ATOM 969 C CA . SER A 1 131 ? -7.235 -4.307 20.797 1.00 94.44 131 SER A CA 1
ATOM 970 C C . SER A 1 131 ? -8.543 -4.896 20.250 1.00 94.44 131 SER A C 1
ATOM 972 O O . SER A 1 131 ? -8.568 -6.001 19.708 1.00 94.44 131 SER A O 1
ATOM 974 N N . ASN A 1 132 ? -9.641 -4.140 20.327 1.00 96.56 132 ASN A N 1
ATOM 975 C CA . ASN A 1 132 ? -10.929 -4.572 19.790 1.00 96.56 132 ASN A CA 1
ATOM 976 C C . ASN A 1 132 ? -10.965 -4.558 18.258 1.00 96.56 132 ASN A C 1
ATOM 978 O O . ASN A 1 132 ? -11.541 -5.472 17.673 1.00 96.56 132 ASN A O 1
ATOM 982 N N . ILE A 1 133 ? -10.326 -3.576 17.615 1.00 96.94 133 ILE A N 1
ATOM 983 C CA . ILE A 1 133 ? -10.167 -3.552 16.156 1.00 96.94 133 ILE A CA 1
ATOM 984 C C . ILE A 1 133 ? -9.282 -4.713 15.694 1.00 96.94 133 ILE A C 1
ATOM 986 O O . ILE A 1 133 ? -9.641 -5.386 14.738 1.00 96.94 133 ILE A O 1
ATOM 990 N N . ASP A 1 134 ? -8.178 -5.007 16.387 1.00 94.94 134 ASP A N 1
ATOM 991 C CA . ASP A 1 134 ? -7.324 -6.159 16.064 1.00 94.94 134 ASP A CA 1
ATOM 992 C C . ASP A 1 134 ? -8.101 -7.483 16.182 1.00 94.94 134 ASP A C 1
ATOM 994 O O . ASP A 1 134 ? -7.951 -8.374 15.350 1.00 94.94 134 ASP A O 1
ATOM 998 N N . ARG A 1 135 ? -8.985 -7.605 17.180 1.00 94.38 135 ARG A N 1
ATOM 999 C CA . ARG A 1 135 ? -9.877 -8.765 17.321 1.00 94.38 135 ARG A CA 1
ATOM 1000 C C . ARG A 1 135 ? -10.915 -8.855 16.204 1.00 94.38 135 ARG A C 1
ATOM 1002 O O . ARG A 1 135 ? -11.195 -9.960 15.757 1.00 94.38 135 ARG A O 1
ATOM 1009 N N . PHE A 1 136 ? -11.476 -7.728 15.771 1.00 95.81 136 PHE A N 1
ATOM 1010 C CA . PHE A 1 136 ? -12.344 -7.693 14.596 1.00 95.81 136 PHE A CA 1
ATOM 1011 C C . PHE A 1 136 ? -11.583 -8.117 13.342 1.00 95.81 136 PHE A C 1
ATOM 1013 O O . PHE A 1 136 ? -12.048 -8.996 12.636 1.00 95.81 136 PHE A O 1
ATOM 1020 N N . LEU A 1 137 ? -10.395 -7.560 13.095 1.00 95.00 137 LEU A N 1
ATOM 1021 C CA . LEU A 1 137 ? -9.580 -7.902 11.929 1.00 95.00 137 LEU A CA 1
ATOM 1022 C C . LEU A 1 137 ? -9.217 -9.393 11.886 1.00 95.00 137 LEU A C 1
ATOM 1024 O O . LEU A 1 137 ? -9.098 -9.947 10.800 1.00 95.00 137 LEU A O 1
ATOM 1028 N N . ALA A 1 138 ? -9.095 -10.042 13.047 1.00 91.25 138 ALA A N 1
ATOM 1029 C CA . ALA A 1 138 ? -8.880 -11.481 13.169 1.00 91.25 138 ALA A CA 1
ATOM 1030 C C . ALA A 1 138 ? -10.163 -12.341 13.080 1.00 91.25 138 ALA A C 1
ATOM 1032 O O . ALA A 1 138 ? -10.051 -13.567 13.114 1.00 91.25 138 ALA A O 1
ATOM 1033 N N . SER A 1 139 ? -11.359 -11.744 13.012 1.00 91.81 139 SER A N 1
ATOM 1034 C CA . SER A 1 139 ? -12.622 -12.462 12.786 1.00 91.81 139 SER A CA 1
ATOM 1035 C C . SER A 1 139 ? -12.857 -12.718 11.298 1.00 91.81 139 SER A C 1
ATOM 1037 O O . SER A 1 139 ? -12.239 -12.078 10.448 1.00 91.81 139 SER A O 1
ATOM 1039 N N . ASP A 1 140 ? -13.789 -13.615 10.968 1.00 91.38 140 ASP A N 1
ATOM 1040 C CA . ASP A 1 140 ? -14.146 -13.901 9.574 1.00 91.38 140 ASP A CA 1
ATOM 1041 C C . ASP A 1 140 ? -14.639 -12.641 8.841 1.00 91.38 140 ASP A C 1
ATOM 1043 O O . ASP A 1 140 ? -14.282 -12.410 7.687 1.00 91.38 140 ASP A O 1
ATOM 1047 N N . GLU A 1 141 ? -15.411 -11.779 9.513 1.00 93.88 141 GLU A N 1
ATOM 1048 C CA . GLU A 1 141 ? -15.889 -10.516 8.944 1.00 93.88 141 GLU A CA 1
ATOM 1049 C C . GLU A 1 141 ? -14.760 -9.501 8.725 1.00 93.88 141 GLU A C 1
ATOM 1051 O O . GLU A 1 141 ? -14.759 -8.797 7.713 1.00 93.88 141 GLU A O 1
ATOM 1056 N N . GLY A 1 142 ? -13.785 -9.425 9.637 1.00 93.44 142 GLY A N 1
ATOM 1057 C CA . GLY A 1 142 ? -12.619 -8.560 9.457 1.00 93.44 142 GLY A CA 1
ATOM 1058 C C . GLY A 1 142 ? -11.669 -9.058 8.374 1.00 93.44 142 GLY A C 1
ATOM 1059 O O . GLY A 1 142 ? -11.190 -8.260 7.568 1.00 93.44 142 GLY A O 1
ATOM 1060 N N . VAL A 1 143 ? -11.460 -10.372 8.290 1.00 89.75 143 VAL A N 1
ATOM 1061 C CA . VAL A 1 143 ? -10.710 -11.012 7.203 1.00 89.75 143 VAL A CA 1
ATOM 1062 C C . VAL A 1 143 ? -11.396 -10.753 5.859 1.00 89.75 143 VAL A C 1
ATOM 1064 O O . VAL A 1 143 ? -10.734 -10.352 4.904 1.00 89.75 143 VAL A O 1
ATOM 1067 N N . ALA A 1 144 ? -12.724 -10.891 5.783 1.00 90.38 144 ALA A N 1
ATOM 1068 C CA . ALA A 1 144 ? -13.490 -10.576 4.577 1.00 90.38 144 ALA A CA 1
ATOM 1069 C C . ALA A 1 144 ? -13.388 -9.091 4.186 1.00 90.38 144 ALA A C 1
ATOM 1071 O O . ALA A 1 144 ? -13.209 -8.785 3.006 1.00 90.38 144 ALA A O 1
ATOM 1072 N N . PHE A 1 145 ? -13.445 -8.174 5.159 1.00 93.31 145 PHE A N 1
ATOM 1073 C CA . PHE A 1 145 ? -13.235 -6.742 4.925 1.00 93.31 145 PHE A CA 1
ATOM 1074 C C . PHE A 1 145 ? -11.851 -6.464 4.323 1.00 93.31 145 PHE A C 1
ATOM 1076 O O . PHE A 1 145 ? -11.744 -5.770 3.312 1.00 93.31 145 PHE A O 1
ATOM 1083 N N . VAL A 1 146 ? -10.797 -7.039 4.911 1.00 91.00 146 VAL A N 1
ATOM 1084 C CA . VAL A 1 146 ? -9.424 -6.893 4.410 1.00 91.00 146 VAL A CA 1
ATOM 1085 C C . VAL A 1 146 ? -9.283 -7.471 3.003 1.00 91.00 146 VAL A C 1
ATOM 1087 O O . VAL A 1 146 ? -8.716 -6.810 2.139 1.00 91.00 146 VAL A O 1
ATOM 1090 N N . HIS A 1 147 ? -9.833 -8.657 2.739 1.00 87.88 147 HIS A N 1
ATOM 1091 C CA . HIS A 1 147 ? -9.772 -9.272 1.412 1.00 87.88 147 HIS A CA 1
ATOM 1092 C C . HIS A 1 147 ? -10.464 -8.441 0.333 1.00 87.88 147 HIS A C 1
ATOM 1094 O O . HIS A 1 147 ? -9.927 -8.294 -0.764 1.00 87.88 147 HIS A O 1
ATOM 1100 N N . GLU A 1 148 ? -11.644 -7.898 0.622 1.00 89.44 148 GLU A N 1
ATOM 1101 C CA . GLU A 1 148 ? -12.374 -7.064 -0.334 1.00 89.44 148 GLU A CA 1
ATOM 1102 C C . GLU A 1 148 ? -11.624 -5.758 -0.633 1.00 89.44 148 GLU A C 1
ATOM 1104 O O . GLU A 1 148 ? -11.570 -5.291 -1.779 1.00 89.44 148 GLU A O 1
ATOM 1109 N N . HIS A 1 149 ? -10.974 -5.203 0.389 1.00 90.06 149 HIS A N 1
ATOM 1110 C CA . HIS A 1 149 ? -10.098 -4.052 0.233 1.00 90.06 149 HIS A CA 1
ATOM 1111 C C . HIS A 1 149 ? -8.850 -4.382 -0.599 1.00 90.06 149 HIS A C 1
ATOM 1113 O O . HIS A 1 149 ? -8.568 -3.692 -1.580 1.00 90.06 149 HIS A O 1
ATOM 1119 N N . ASP A 1 150 ? -8.149 -5.474 -0.284 1.00 87.69 150 ASP A N 1
ATOM 1120 C CA . ASP A 1 150 ? -6.979 -5.937 -1.042 1.00 87.69 150 ASP A CA 1
ATOM 1121 C C . ASP A 1 150 ? -7.346 -6.206 -2.512 1.00 87.69 150 ASP A C 1
ATOM 1123 O O . ASP A 1 150 ? -6.621 -5.803 -3.423 1.00 87.69 150 ASP A O 1
ATOM 1127 N N . ARG A 1 151 ? -8.516 -6.807 -2.774 1.00 89.06 151 ARG A N 1
ATOM 1128 C CA . ARG A 1 151 ? -9.046 -7.002 -4.133 1.00 89.06 151 ARG A CA 1
ATOM 1129 C C . ARG A 1 151 ? -9.212 -5.667 -4.856 1.00 89.06 151 ARG A C 1
ATOM 1131 O O . ARG A 1 151 ? -8.788 -5.531 -6.001 1.00 89.06 151 ARG A O 1
ATOM 1138 N N . THR A 1 152 ? -9.791 -4.673 -4.190 1.00 90.06 152 THR A N 1
ATOM 1139 C CA . THR A 1 152 ? -9.967 -3.325 -4.751 1.00 90.06 152 THR A CA 1
ATOM 1140 C C . THR A 1 152 ? -8.622 -2.663 -5.066 1.00 90.06 152 THR A C 1
ATOM 1142 O O . THR A 1 152 ? -8.482 -2.013 -6.105 1.00 90.06 152 THR A O 1
ATOM 1145 N N . GLN A 1 153 ? -7.604 -2.863 -4.226 1.00 88.25 153 GLN A N 1
ATOM 1146 C CA . GLN A 1 153 ? -6.256 -2.362 -4.498 1.00 88.25 153 GLN A CA 1
ATOM 1147 C C . GLN A 1 153 ? -5.586 -3.061 -5.685 1.00 88.25 153 GLN A C 1
ATOM 1149 O O . GLN A 1 153 ? -4.989 -2.384 -6.523 1.00 88.25 153 GLN A O 1
ATOM 1154 N N . VAL A 1 154 ? -5.738 -4.380 -5.822 1.00 91.19 154 VAL A N 1
ATOM 1155 C CA . VAL A 1 154 ? -5.261 -5.111 -7.007 1.00 91.19 154 VAL A CA 1
ATOM 1156 C C . VAL A 1 154 ? -5.923 -4.579 -8.280 1.00 91.19 154 VAL A C 1
ATOM 1158 O O . VAL A 1 154 ? -5.236 -4.308 -9.264 1.00 91.19 154 VAL A O 1
ATOM 1161 N N . GLU A 1 155 ? -7.241 -4.358 -8.265 1.00 91.62 155 GLU A N 1
ATOM 1162 C CA . GLU A 1 155 ? -7.938 -3.768 -9.416 1.00 91.62 155 GLU A CA 1
ATOM 1163 C C . GLU A 1 155 ? -7.422 -2.359 -9.740 1.00 91.62 155 GLU A C 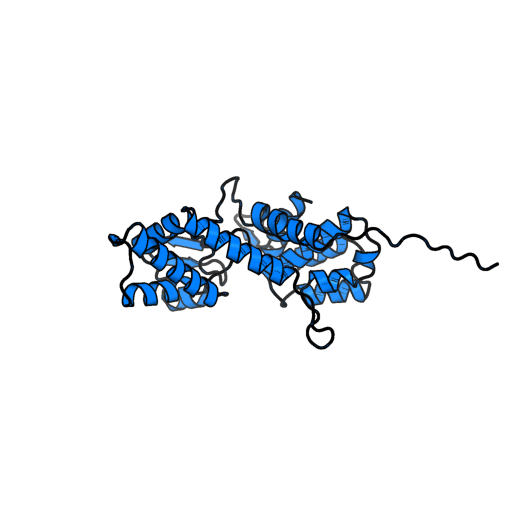1
ATOM 1165 O O . GLU A 1 155 ? -7.301 -1.999 -10.911 1.00 91.62 155 GLU A O 1
ATOM 1170 N N . ARG A 1 156 ? -7.042 -1.569 -8.729 1.00 90.31 156 ARG A N 1
ATOM 1171 C CA . ARG A 1 156 ? -6.421 -0.254 -8.936 1.00 90.31 156 ARG A CA 1
ATOM 1172 C C . ARG A 1 156 ? -5.051 -0.356 -9.613 1.00 90.31 156 ARG A C 1
ATOM 1174 O O . ARG A 1 156 ? -4.796 0.418 -10.534 1.00 90.31 156 ARG A O 1
ATOM 1181 N N . LEU A 1 157 ? -4.201 -1.299 -9.201 1.00 92.12 157 LEU A N 1
ATOM 1182 C CA . LEU A 1 157 ? -2.887 -1.545 -9.820 1.00 92.12 157 LEU A CA 1
ATOM 1183 C C . LEU A 1 157 ? -2.997 -2.089 -11.252 1.00 92.12 157 LEU A C 1
ATOM 1185 O O . LEU A 1 157 ? -2.053 -1.980 -12.030 1.00 92.12 157 LEU A O 1
ATOM 1189 N N . MET A 1 158 ? -4.157 -2.622 -11.634 1.00 94.00 158 MET A N 1
ATOM 1190 C CA . MET A 1 158 ? -4.442 -3.131 -12.981 1.00 94.00 158 MET A CA 1
ATOM 1191 C C . MET A 1 158 ? -5.312 -2.195 -13.824 1.00 94.00 158 MET A C 1
ATOM 1193 O O . MET A 1 158 ? -5.635 -2.522 -14.970 1.00 94.00 158 MET A O 1
ATOM 1197 N N . ARG A 1 159 ? -5.712 -1.049 -13.268 1.00 93.88 159 ARG A N 1
ATOM 1198 C CA . ARG A 1 159 ? -6.748 -0.189 -13.833 1.00 93.88 159 ARG A CA 1
ATOM 1199 C C . ARG A 1 159 ? -6.376 0.292 -15.244 1.00 93.88 159 ARG A C 1
ATOM 1201 O O . ARG A 1 159 ? -5.310 0.892 -15.417 1.00 93.88 159 ARG A O 1
ATOM 1208 N N . PRO A 1 160 ? -7.263 0.115 -16.239 1.00 92.25 160 PRO A N 1
ATOM 1209 C CA . PRO A 1 160 ? -7.033 0.635 -17.578 1.00 92.25 160 PRO A CA 1
ATOM 1210 C C . PRO A 1 160 ? -7.037 2.168 -17.589 1.00 92.25 160 PRO A C 1
ATOM 1212 O O . PRO A 1 160 ? -7.659 2.824 -16.748 1.00 92.25 160 PRO A O 1
ATOM 1215 N N . GLY A 1 161 ? -6.338 2.731 -18.569 1.00 88.38 161 GLY A N 1
ATOM 1216 C CA . GLY A 1 161 ? -6.434 4.149 -18.889 1.00 88.38 161 GLY A CA 1
ATOM 1217 C C . GLY A 1 161 ? -7.739 4.502 -19.599 1.00 88.38 161 GLY A C 1
ATOM 1218 O O . GLY A 1 161 ? -8.478 3.625 -20.044 1.00 88.38 161 GLY A O 1
ATOM 1219 N N . ASP A 1 162 ? -7.999 5.799 -19.741 1.00 87.62 162 ASP A N 1
ATOM 1220 C CA . ASP A 1 162 ? -9.100 6.318 -20.563 1.00 87.62 162 ASP A CA 1
ATOM 1221 C C . ASP A 1 162 ? -8.707 6.489 -22.044 1.00 87.62 162 ASP A C 1
ATOM 1223 O O . ASP A 1 162 ? -9.535 6.873 -22.869 1.00 87.62 162 ASP A O 1
ATOM 1227 N N . GLY A 1 163 ? -7.444 6.203 -22.384 1.00 74.94 163 GLY A N 1
ATOM 1228 C CA . GLY A 1 163 ? -6.905 6.321 -23.739 1.00 74.94 163 GLY A CA 1
ATOM 1229 C C . GLY A 1 163 ? -6.660 7.762 -24.198 1.00 74.94 163 GLY A C 1
ATOM 1230 O O . GLY A 1 163 ? -6.362 7.976 -25.370 1.00 74.94 163 GLY A O 1
ATOM 1231 N N . ALA A 1 164 ? -6.782 8.749 -23.305 1.00 79.19 164 ALA A N 1
ATOM 1232 C CA . ALA A 1 164 ? -6.614 10.161 -23.627 1.00 79.19 164 ALA A CA 1
ATOM 1233 C C . ALA A 1 164 ? -5.704 10.886 -22.626 1.00 79.19 164 ALA A C 1
ATOM 1235 O O . ALA A 1 164 ? -4.591 11.277 -22.968 1.00 79.19 164 ALA A O 1
ATOM 1236 N N . LYS A 1 165 ? -6.181 11.109 -21.399 1.00 82.81 165 LYS A N 1
ATOM 1237 C CA . LYS A 1 165 ? -5.465 11.884 -20.368 1.00 82.81 165 LYS A CA 1
ATOM 1238 C C . LYS A 1 165 ? -4.930 10.998 -19.260 1.00 82.81 165 LYS A C 1
ATOM 1240 O O . LYS A 1 165 ? -3.932 11.330 -18.619 1.00 82.81 165 LYS A O 1
ATOM 1245 N N . ASP A 1 166 ? -5.611 9.892 -19.021 1.00 86.38 166 ASP A N 1
ATOM 1246 C CA . ASP A 1 166 ? -5.245 8.914 -18.032 1.00 86.38 166 ASP A CA 1
ATOM 1247 C C . ASP A 1 166 ? -4.670 7.688 -18.728 1.00 86.38 166 ASP A C 1
ATOM 1249 O O . ASP A 1 166 ? -5.376 6.921 -19.380 1.00 86.38 166 ASP A O 1
ATOM 1253 N N . LEU A 1 167 ? -3.364 7.507 -18.573 1.00 88.06 167 LEU A N 1
ATOM 1254 C CA . LEU A 1 167 ? -2.630 6.395 -19.166 1.00 88.06 167 LEU A CA 1
ATOM 1255 C C . LEU A 1 167 ? -2.873 5.064 -18.429 1.00 88.06 167 LEU A C 1
ATOM 1257 O O . LEU A 1 167 ? -2.340 4.036 -18.833 1.00 88.06 167 LEU A O 1
ATOM 1261 N N . GLY A 1 168 ? -3.681 5.067 -17.365 1.00 92.06 168 GLY A N 1
ATOM 1262 C CA . GLY A 1 168 ? -3.948 3.887 -16.550 1.00 92.06 168 GLY A CA 1
ATOM 1263 C C . GLY A 1 168 ? -2.868 3.654 -15.502 1.00 92.06 168 GLY A C 1
ATOM 1264 O O . GLY A 1 168 ? -2.043 4.532 -15.217 1.00 92.06 168 GLY A O 1
ATOM 1265 N N . SER A 1 169 ? -2.897 2.471 -14.899 1.00 95.12 169 SER A N 1
ATOM 1266 C CA . SER A 1 169 ? -1.885 2.054 -13.932 1.00 95.12 169 SER A CA 1
ATOM 1267 C C . SER A 1 169 ? -0.512 1.857 -14.578 1.00 95.12 169 SER A C 1
ATOM 1269 O O . SER A 1 169 ? -0.363 1.803 -15.804 1.00 95.12 169 SER A O 1
ATOM 1271 N N . ALA A 1 170 ? 0.518 1.751 -13.747 1.00 95.81 170 ALA A N 1
ATOM 1272 C CA . ALA A 1 170 ? 1.893 1.650 -14.206 1.00 95.81 170 ALA A CA 1
ATOM 1273 C C . ALA A 1 170 ? 2.138 0.376 -15.032 1.00 95.81 170 ALA A C 1
ATOM 1275 O O . ALA A 1 170 ? 2.857 0.420 -16.029 1.00 95.81 170 ALA A O 1
ATOM 1276 N N . VAL A 1 171 ? 1.489 -0.742 -14.683 1.00 96.50 171 VAL A N 1
ATOM 1277 C CA . VAL A 1 171 ? 1.615 -1.997 -15.444 1.00 96.50 171 VAL A CA 1
ATOM 1278 C C . VAL A 1 171 ? 0.938 -1.922 -16.814 1.00 96.50 171 VAL A C 1
ATOM 1280 O O . VAL A 1 171 ? 1.463 -2.472 -17.776 1.00 96.50 171 VAL A O 1
ATOM 1283 N N . GLN A 1 172 ? -0.177 -1.195 -16.948 1.00 95.38 172 GLN A N 1
ATOM 1284 C CA . GLN A 1 172 ? -0.829 -1.022 -18.252 1.00 95.38 172 GLN A CA 1
ATOM 1285 C C . GLN A 1 172 ? 0.034 -0.196 -19.206 1.00 95.38 172 GLN A C 1
ATOM 1287 O O . GLN A 1 172 ? 0.067 -0.473 -20.401 1.00 95.38 172 GLN A O 1
ATOM 1292 N N . GLN A 1 173 ? 0.773 0.774 -18.673 1.00 95.88 173 GLN A N 1
ATOM 1293 C CA . GLN A 1 173 ? 1.745 1.547 -19.443 1.00 95.88 173 GLN A CA 1
ATOM 1294 C C . GLN A 1 173 ? 2.993 0.717 -19.773 1.00 95.88 173 GLN A C 1
ATOM 1296 O O . GLN A 1 173 ? 3.455 0.739 -20.907 1.00 95.88 173 GLN A O 1
ATOM 1301 N N . LEU A 1 174 ? 3.506 -0.069 -18.818 1.00 97.19 174 LEU A N 1
ATOM 1302 C CA . LEU A 1 174 ? 4.640 -0.975 -19.037 1.00 97.19 174 LEU A CA 1
ATOM 1303 C C . LEU A 1 174 ? 4.374 -1.963 -20.183 1.00 97.19 174 LEU A C 1
ATOM 1305 O O . LEU A 1 174 ? 5.250 -2.181 -21.015 1.00 97.19 174 LEU A O 1
ATOM 1309 N N . ARG A 1 175 ? 3.160 -2.522 -20.261 1.00 95.31 175 ARG A N 1
ATOM 1310 C CA . ARG A 1 175 ? 2.753 -3.458 -21.326 1.00 95.31 175 ARG A CA 1
ATOM 1311 C C . ARG A 1 175 ? 2.810 -2.866 -22.735 1.00 95.31 175 ARG A C 1
ATOM 1313 O O . ARG A 1 175 ? 2.785 -3.621 -23.698 1.00 95.31 175 ARG A O 1
ATOM 1320 N N . GLN A 1 176 ? 2.852 -1.541 -22.857 1.00 93.62 176 GLN A N 1
ATOM 1321 C CA . GLN A 1 176 ? 2.957 -0.839 -24.139 1.00 93.62 176 GLN A CA 1
ATOM 1322 C C . GLN A 1 176 ? 4.413 -0.596 -24.559 1.00 93.62 176 GLN A C 1
ATOM 1324 O O . GLN A 1 176 ? 4.641 -0.020 -25.617 1.00 93.62 176 GLN A O 1
ATOM 1329 N N . THR A 1 177 ? 5.388 -0.993 -23.736 1.00 96.19 177 THR A N 1
ATOM 1330 C CA . THR A 1 177 ? 6.814 -0.815 -24.028 1.00 96.19 177 THR A CA 1
ATOM 1331 C C . THR A 1 177 ? 7.380 -2.016 -24.781 1.00 96.19 177 THR A C 1
ATOM 1333 O O . THR A 1 177 ? 7.031 -3.161 -24.474 1.00 96.19 177 THR A O 1
ATOM 1336 N N . ASP A 1 178 ? 8.311 -1.764 -25.703 1.00 95.38 178 ASP A N 1
ATOM 1337 C CA . ASP A 1 178 ? 9.005 -2.823 -26.449 1.00 95.38 178 ASP A CA 1
ATOM 1338 C C . ASP A 1 178 ? 9.783 -3.746 -25.502 1.00 95.38 178 ASP A C 1
ATOM 1340 O O . ASP A 1 178 ? 9.701 -4.967 -25.622 1.00 95.38 178 ASP A O 1
ATOM 1344 N N . LEU A 1 179 ? 10.432 -3.179 -24.471 1.00 97.00 179 LEU A N 1
ATOM 1345 C CA . LEU A 1 179 ? 11.133 -3.951 -23.438 1.00 97.00 179 LEU A CA 1
ATOM 1346 C C . LEU A 1 179 ? 10.232 -5.028 -22.822 1.00 97.00 179 LEU A C 1
ATOM 1348 O O . LEU A 1 179 ? 10.672 -6.158 -22.631 1.00 97.00 179 LEU A O 1
ATOM 1352 N N . TYR A 1 180 ? 8.979 -4.702 -22.503 1.00 97.12 180 TYR A N 1
ATOM 1353 C CA . TYR A 1 180 ? 8.048 -5.677 -21.942 1.00 97.12 180 TYR A CA 1
ATOM 1354 C C . TYR A 1 180 ? 7.541 -6.662 -23.000 1.00 97.12 180 TYR A C 1
ATOM 1356 O O . TYR A 1 180 ? 7.548 -7.871 -22.767 1.00 97.12 180 TYR A O 1
ATOM 1364 N N . ALA A 1 181 ? 7.111 -6.153 -24.157 1.00 95.12 181 ALA A N 1
ATOM 1365 C CA . ALA A 1 181 ? 6.502 -6.959 -25.210 1.00 95.12 181 ALA A CA 1
ATOM 1366 C C . ALA A 1 181 ? 7.461 -8.024 -25.771 1.00 95.12 181 ALA A C 1
ATOM 1368 O O . ALA A 1 181 ? 7.028 -9.128 -26.103 1.00 95.12 181 ALA A O 1
ATOM 1369 N N . GLU A 1 182 ? 8.756 -7.712 -25.833 1.00 94.38 182 GLU A N 1
ATOM 1370 C CA . GLU A 1 182 ? 9.803 -8.587 -26.371 1.00 94.38 182 GLU A CA 1
ATOM 1371 C C . GLU A 1 182 ? 10.478 -9.466 -25.302 1.00 94.38 182 GLU A C 1
ATOM 1373 O O . GLU A 1 182 ? 11.240 -10.378 -25.629 1.00 94.38 182 GLU A O 1
ATOM 1378 N N . SER A 1 183 ? 10.182 -9.229 -24.021 1.00 95.88 183 SER A N 1
ATOM 1379 C CA . SER A 1 183 ? 10.741 -9.984 -22.897 1.00 95.88 183 SER A CA 1
ATOM 1380 C C . SER A 1 183 ? 10.169 -11.398 -22.772 1.00 95.88 183 SER A C 1
ATOM 1382 O O . SER A 1 183 ? 9.033 -11.683 -23.159 1.00 95.88 183 SER A O 1
ATOM 1384 N N . SER A 1 184 ? 10.938 -12.289 -22.135 1.00 95.88 184 SER A N 1
ATOM 1385 C CA . SER A 1 184 ? 10.439 -13.598 -21.701 1.00 95.88 184 SER A CA 1
ATOM 1386 C C . SER A 1 184 ? 9.301 -13.449 -20.680 1.00 95.88 184 SER A C 1
ATOM 1388 O O . SER A 1 184 ? 9.224 -12.441 -19.981 1.00 95.88 184 SER A O 1
ATOM 1390 N N . LEU A 1 185 ? 8.445 -14.467 -20.512 1.00 95.69 185 LEU A N 1
ATOM 1391 C CA . LEU A 1 185 ? 7.383 -14.434 -19.488 1.00 95.69 185 LEU A CA 1
ATOM 1392 C C . LEU A 1 185 ? 7.931 -14.198 -18.069 1.00 95.69 185 LEU A C 1
ATOM 1394 O O . LEU A 1 185 ? 7.290 -13.533 -17.258 1.00 95.69 185 LEU A O 1
ATOM 1398 N N . ASN A 1 186 ? 9.126 -14.717 -17.776 1.00 95.31 186 ASN A N 1
ATOM 1399 C CA . ASN A 1 186 ? 9.790 -14.505 -16.493 1.00 95.31 186 ASN A CA 1
ATOM 1400 C C . ASN A 1 186 ? 10.215 -13.040 -16.312 1.00 95.31 186 ASN A C 1
ATOM 1402 O O . ASN A 1 186 ? 9.988 -12.441 -15.264 1.00 95.31 186 ASN A O 1
ATOM 1406 N N . ASP A 1 187 ? 10.792 -12.437 -17.350 1.00 97.19 187 ASP A N 1
ATOM 1407 C CA . ASP A 1 187 ? 11.213 -11.036 -17.311 1.00 97.19 187 ASP A CA 1
ATOM 1408 C C . ASP A 1 187 ? 10.007 -10.090 -17.300 1.00 97.19 187 ASP A C 1
ATOM 1410 O O . ASP A 1 187 ? 9.999 -9.122 -16.542 1.00 97.19 187 ASP A O 1
ATOM 1414 N N . GLN A 1 188 ? 8.934 -10.422 -18.025 1.00 97.94 188 GLN A N 1
ATOM 1415 C CA . GLN A 1 188 ? 7.640 -9.745 -17.914 1.00 97.94 188 GLN A CA 1
ATOM 1416 C C . GLN A 1 188 ? 7.112 -9.787 -16.473 1.00 97.94 188 GLN A C 1
ATOM 1418 O O . GLN A 1 188 ? 6.673 -8.760 -15.952 1.00 97.94 188 GLN A O 1
ATOM 1423 N N . ALA A 1 189 ? 7.179 -10.941 -15.800 1.00 97.00 189 ALA A N 1
ATOM 1424 C CA . ALA A 1 189 ? 6.731 -11.075 -14.416 1.00 97.00 189 ALA A CA 1
ATOM 1425 C C . ALA A 1 189 ? 7.564 -10.207 -13.461 1.00 97.00 189 ALA A C 1
ATOM 1427 O O . ALA A 1 189 ? 7.001 -9.515 -12.608 1.00 97.00 189 ALA A O 1
ATOM 1428 N N . LYS A 1 190 ? 8.891 -10.175 -13.636 1.00 97.44 190 LYS A N 1
ATOM 1429 C CA . LYS A 1 190 ? 9.790 -9.319 -12.847 1.00 97.44 190 LYS A CA 1
ATOM 1430 C C . LYS A 1 190 ? 9.523 -7.835 -13.089 1.00 97.44 190 LYS A C 1
ATOM 1432 O O . LYS A 1 190 ? 9.308 -7.102 -12.127 1.00 97.44 190 LYS A O 1
ATOM 1437 N N . LEU A 1 191 ? 9.476 -7.392 -14.348 1.00 98.19 191 LEU A N 1
ATOM 1438 C CA . LEU A 1 191 ? 9.199 -5.997 -14.716 1.00 98.19 191 LEU A CA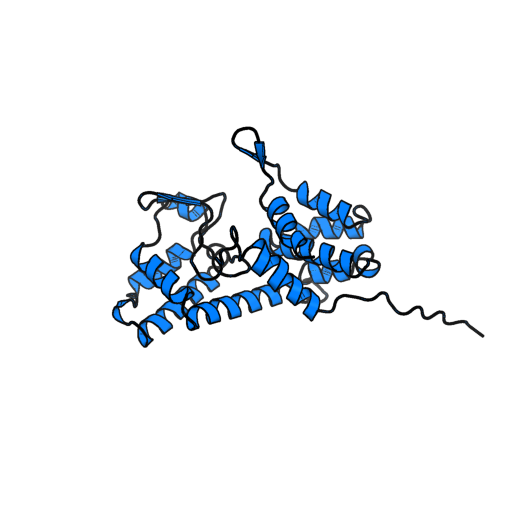 1
ATOM 1439 C C . LEU A 1 191 ? 7.845 -5.535 -14.167 1.00 98.19 191 LEU A C 1
ATOM 1441 O O . LEU A 1 191 ? 7.763 -4.481 -13.534 1.00 98.19 191 LEU A O 1
ATOM 1445 N N . ALA A 1 192 ? 6.797 -6.342 -14.354 1.00 97.50 192 ALA A N 1
ATOM 1446 C CA . ALA A 1 192 ? 5.470 -6.043 -13.829 1.00 97.50 192 ALA A CA 1
ATOM 1447 C C . ALA A 1 192 ? 5.480 -5.940 -12.300 1.00 97.50 192 ALA A C 1
ATOM 1449 O O . ALA A 1 192 ? 4.936 -4.985 -11.750 1.00 97.50 192 ALA A O 1
ATOM 1450 N N . THR A 1 193 ? 6.139 -6.879 -11.617 1.00 95.81 193 THR A N 1
ATOM 1451 C CA . THR A 1 193 ? 6.242 -6.893 -10.151 1.00 95.81 193 THR A CA 1
ATOM 1452 C C . THR A 1 193 ? 6.956 -5.648 -9.629 1.00 95.81 193 THR A C 1
ATOM 1454 O O . THR A 1 193 ? 6.430 -4.984 -8.738 1.00 95.81 193 THR A O 1
ATOM 1457 N N . MET A 1 194 ? 8.099 -5.272 -10.215 1.00 96.50 194 MET A N 1
ATOM 1458 C CA . MET A 1 194 ? 8.842 -4.064 -9.830 1.00 96.50 194 MET A CA 1
ATOM 1459 C C . MET A 1 194 ? 8.011 -2.791 -10.016 1.00 96.50 194 MET A C 1
ATOM 1461 O O . MET A 1 194 ? 7.934 -1.959 -9.113 1.00 96.50 194 MET A O 1
ATOM 1465 N N . ILE A 1 195 ? 7.364 -2.639 -11.173 1.00 96.88 195 ILE A N 1
ATOM 1466 C CA . ILE A 1 195 ? 6.614 -1.424 -11.508 1.00 96.88 195 ILE A CA 1
ATOM 1467 C C . ILE A 1 195 ? 5.317 -1.306 -10.698 1.00 96.88 195 ILE A C 1
ATOM 1469 O O . ILE A 1 195 ? 5.032 -0.228 -10.174 1.00 96.88 195 ILE A O 1
ATOM 1473 N N . MET A 1 196 ? 4.560 -2.395 -10.527 1.00 95.31 196 MET A N 1
ATOM 1474 C CA . MET A 1 196 ? 3.371 -2.397 -9.665 1.00 95.31 196 MET A CA 1
ATOM 1475 C C . MET A 1 196 ? 3.745 -2.142 -8.201 1.00 95.31 196 MET A C 1
ATOM 1477 O O . MET A 1 196 ? 3.043 -1.406 -7.511 1.00 95.31 196 MET A O 1
ATOM 1481 N N . LYS A 1 197 ? 4.867 -2.698 -7.723 1.00 91.06 197 LYS A N 1
ATOM 1482 C CA . LYS A 1 197 ? 5.360 -2.446 -6.364 1.00 91.06 197 LYS A CA 1
ATOM 1483 C C . LYS A 1 197 ? 5.725 -0.979 -6.173 1.00 91.06 197 LYS A C 1
ATOM 1485 O O . LYS A 1 197 ? 5.332 -0.375 -5.177 1.00 91.06 197 LYS A O 1
ATOM 1490 N N . LEU A 1 198 ? 6.425 -0.399 -7.144 1.00 92.75 198 LEU A N 1
ATOM 1491 C CA . LEU A 1 198 ? 6.795 1.009 -7.126 1.00 92.75 198 LEU A CA 1
ATOM 1492 C C . LEU A 1 198 ? 5.561 1.925 -7.133 1.00 92.75 198 LEU A C 1
ATOM 1494 O O . LEU A 1 198 ? 5.528 2.909 -6.394 1.00 92.75 198 LEU A O 1
ATOM 1498 N N . GLU A 1 199 ? 4.535 1.600 -7.925 1.00 92.75 199 GLU A N 1
ATOM 1499 C CA . GLU A 1 199 ? 3.249 2.307 -7.887 1.00 92.75 199 GLU A CA 1
ATOM 1500 C C . GLU A 1 199 ? 2.561 2.154 -6.523 1.00 92.75 199 GLU A C 1
ATOM 1502 O O . GLU A 1 199 ? 2.079 3.148 -5.982 1.00 92.75 199 GLU A O 1
ATOM 1507 N N . ASN A 1 200 ? 2.562 0.956 -5.932 1.00 88.94 200 ASN A N 1
ATOM 1508 C CA . ASN A 1 200 ? 1.985 0.724 -4.605 1.00 88.94 200 ASN A CA 1
ATOM 1509 C C . ASN A 1 200 ? 2.680 1.562 -3.517 1.00 88.94 200 ASN A C 1
ATOM 1511 O O . ASN A 1 200 ? 2.017 2.141 -2.664 1.00 88.94 200 ASN A O 1
ATOM 1515 N N . GLN A 1 201 ? 4.012 1.664 -3.562 1.00 84.81 201 GLN A N 1
ATOM 1516 C CA . GLN A 1 201 ? 4.804 2.344 -2.531 1.00 84.81 201 GLN A CA 1
ATOM 1517 C C . GLN A 1 201 ? 4.886 3.866 -2.701 1.00 84.81 201 GLN A C 1
ATOM 1519 O O . GLN A 1 201 ? 4.981 4.589 -1.711 1.00 84.81 201 GLN A O 1
ATOM 1524 N N . ALA A 1 202 ? 4.902 4.366 -3.939 1.00 85.19 202 ALA A N 1
ATOM 1525 C CA . ALA A 1 202 ? 5.181 5.775 -4.227 1.00 85.19 202 ALA A CA 1
ATOM 1526 C C . ALA A 1 202 ? 4.122 6.460 -5.107 1.00 85.19 202 ALA A C 1
ATOM 1528 O O . ALA A 1 202 ? 4.286 7.628 -5.487 1.00 85.19 202 ALA A O 1
ATOM 1529 N N . GLY A 1 203 ? 3.047 5.754 -5.467 1.00 86.38 203 GLY A N 1
ATOM 1530 C CA . GLY A 1 203 ? 2.044 6.236 -6.409 1.00 86.38 203 GLY A CA 1
ATOM 1531 C C . GLY A 1 203 ? 2.682 6.733 -7.708 1.00 86.38 203 GLY A C 1
ATOM 1532 O O . GLY A 1 203 ? 3.692 6.217 -8.184 1.00 86.38 203 GLY A O 1
ATOM 1533 N N . ARG A 1 204 ? 2.138 7.824 -8.257 1.00 87.88 204 ARG A N 1
ATOM 1534 C CA . ARG A 1 204 ? 2.644 8.463 -9.488 1.00 87.88 204 ARG A CA 1
ATOM 1535 C C . ARG A 1 204 ? 3.960 9.226 -9.311 1.00 87.88 204 ARG A C 1
ATOM 1537 O O . ARG A 1 204 ? 4.444 9.809 -10.274 1.00 87.88 204 ARG A O 1
ATOM 1544 N N . GLY A 1 205 ? 4.540 9.257 -8.111 1.00 87.25 205 GLY A N 1
ATOM 1545 C CA . GLY A 1 205 ? 5.725 10.068 -7.828 1.00 87.25 205 GLY A CA 1
ATOM 1546 C C . GLY A 1 205 ? 7.021 9.539 -8.447 1.00 87.25 205 GLY A C 1
ATOM 1547 O O . GLY A 1 205 ? 7.987 10.294 -8.548 1.00 87.25 205 GLY A O 1
ATOM 1548 N N . ARG A 1 206 ? 7.073 8.254 -8.833 1.00 91.06 206 ARG A N 1
ATOM 1549 C CA . ARG A 1 206 ? 8.328 7.588 -9.237 1.00 91.06 206 ARG A CA 1
ATOM 1550 C C . ARG A 1 206 ? 8.234 6.781 -10.528 1.00 91.06 206 ARG A C 1
ATOM 1552 O O . ARG A 1 206 ? 9.080 6.967 -11.401 1.00 91.06 206 ARG A O 1
ATOM 1559 N N . TYR A 1 207 ? 7.220 5.926 -10.677 1.00 94.94 207 TYR A N 1
ATOM 1560 C CA . TYR A 1 207 ? 7.132 5.028 -11.835 1.00 94.94 207 TYR A CA 1
ATOM 1561 C C . TYR A 1 207 ? 7.100 5.739 -13.204 1.00 94.94 207 TYR A C 1
ATOM 1563 O O . TYR A 1 207 ? 7.692 5.184 -14.131 1.00 94.94 207 TYR A O 1
ATOM 1571 N N . PRO A 1 208 ? 6.510 6.949 -13.383 1.00 95.62 208 PRO A N 1
ATOM 1572 C CA . PRO A 1 208 ? 6.471 7.572 -14.708 1.00 95.62 208 PRO A CA 1
ATOM 1573 C C . PRO A 1 208 ? 7.864 7.844 -15.282 1.00 95.62 208 PRO A C 1
ATOM 1575 O O . PRO A 1 208 ? 8.077 7.667 -16.476 1.00 95.62 208 PRO A O 1
ATOM 1578 N N . GLY A 1 209 ? 8.829 8.210 -14.430 1.00 95.94 209 GLY A N 1
ATOM 1579 C CA . GLY A 1 209 ? 10.210 8.430 -14.860 1.00 95.94 209 GLY A CA 1
ATOM 1580 C C . GLY A 1 209 ? 10.916 7.142 -15.288 1.00 95.94 209 GLY A C 1
ATOM 1581 O O . GLY A 1 209 ? 11.715 7.173 -16.213 1.00 95.94 209 GLY A O 1
ATOM 1582 N N . VAL A 1 210 ? 10.599 6.003 -14.659 1.00 97.38 210 VAL A N 1
ATOM 1583 C CA . VAL A 1 210 ? 11.137 4.693 -15.072 1.00 97.38 210 VAL A CA 1
ATOM 1584 C C . VAL A 1 210 ? 10.578 4.297 -16.433 1.00 97.38 210 VAL A C 1
ATOM 1586 O O . VAL A 1 210 ? 11.343 3.930 -17.316 1.00 97.38 210 VAL A O 1
ATOM 1589 N N . LEU A 1 211 ? 9.263 4.430 -16.626 1.00 97.69 211 LEU A N 1
ATOM 1590 C CA . LEU A 1 211 ? 8.613 4.118 -17.901 1.00 97.69 211 LEU A CA 1
ATOM 1591 C C . LEU A 1 211 ? 9.105 5.021 -19.035 1.00 97.69 211 LEU A C 1
ATOM 1593 O O . LEU A 1 211 ? 9.334 4.541 -20.140 1.00 97.69 211 LEU A O 1
ATOM 1597 N N . GLN A 1 212 ? 9.323 6.310 -18.760 1.00 96.81 212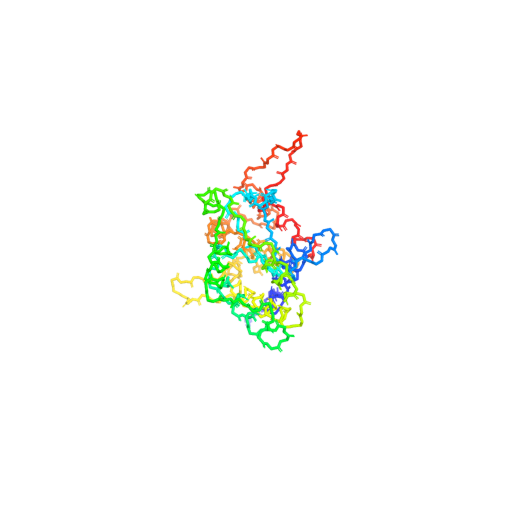 GLN A N 1
ATOM 1598 C CA . GLN A 1 212 ? 9.944 7.215 -19.723 1.00 96.81 212 GLN A CA 1
ATOM 1599 C C . GLN A 1 212 ? 11.352 6.741 -20.099 1.00 96.81 212 GLN A C 1
ATOM 1601 O O . GLN A 1 212 ? 11.667 6.642 -21.278 1.00 96.81 212 GLN A O 1
ATOM 1606 N N . SER A 1 213 ? 12.181 6.387 -19.115 1.00 97.50 213 SER A N 1
ATOM 1607 C CA . SER A 1 213 ? 13.529 5.880 -19.371 1.00 97.50 213 SER A CA 1
ATOM 1608 C C . SER A 1 213 ? 13.546 4.561 -20.163 1.00 97.50 213 SER A C 1
ATOM 1610 O O . SER A 1 213 ? 14.471 4.359 -20.950 1.00 97.50 213 SER A O 1
ATOM 1612 N N . ILE A 1 214 ? 12.539 3.694 -20.004 1.00 98.00 214 ILE A N 1
ATOM 1613 C CA . ILE A 1 214 ? 12.346 2.507 -20.856 1.00 98.00 214 ILE A CA 1
ATOM 1614 C C . ILE A 1 214 ? 12.013 2.930 -22.295 1.00 98.00 214 ILE A C 1
ATOM 1616 O O . ILE A 1 214 ? 12.686 2.499 -23.225 1.00 98.00 214 ILE A O 1
ATOM 1620 N N . ASN A 1 215 ? 11.022 3.808 -22.482 1.00 96.31 215 ASN A N 1
ATOM 1621 C CA . ASN A 1 215 ? 10.578 4.259 -23.809 1.00 96.31 215 ASN A CA 1
ATOM 1622 C C . ASN A 1 215 ? 11.662 5.012 -24.591 1.00 96.31 215 ASN A C 1
ATOM 1624 O O . ASN A 1 215 ? 11.778 4.848 -25.802 1.00 96.31 215 ASN A O 1
ATOM 1628 N N . ASP A 1 216 ? 12.480 5.803 -23.900 1.00 96.25 216 ASP A N 1
ATOM 1629 C CA . ASP A 1 216 ? 13.597 6.532 -24.505 1.00 96.25 216 ASP A CA 1
ATOM 1630 C C . ASP A 1 216 ? 14.818 5.615 -24.757 1.00 96.25 216 ASP A C 1
ATOM 1632 O O . ASP A 1 216 ? 15.868 6.074 -25.207 1.00 96.25 216 ASP A O 1
ATOM 1636 N N . GLY A 1 217 ? 14.707 4.315 -24.449 1.00 95.31 217 GLY A N 1
ATOM 1637 C CA . GLY A 1 217 ? 15.739 3.305 -24.684 1.00 95.31 217 GLY A CA 1
ATOM 1638 C C . GLY A 1 217 ? 16.922 3.368 -23.718 1.00 95.31 217 GLY A C 1
ATOM 1639 O O . GLY A 1 217 ? 17.955 2.764 -23.990 1.00 95.31 217 GLY A O 1
ATOM 1640 N N . THR A 1 218 ? 16.808 4.098 -22.605 1.00 97.06 218 THR A N 1
ATOM 1641 C CA . THR A 1 218 ? 17.880 4.221 -21.595 1.00 97.06 218 THR A CA 1
ATOM 1642 C C . THR A 1 218 ? 17.893 3.082 -20.575 1.00 97.06 218 THR A C 1
ATOM 1644 O O . THR A 1 218 ? 18.930 2.834 -19.969 1.00 97.06 218 THR A O 1
ATOM 1647 N N . LEU A 1 219 ? 16.766 2.385 -20.393 1.00 97.94 219 LEU A N 1
ATOM 1648 C CA . LEU A 1 219 ? 16.668 1.137 -19.631 1.00 97.94 219 LEU A CA 1
ATOM 1649 C C . LEU A 1 219 ? 16.222 0.047 -20.600 1.00 97.94 219 LEU A C 1
ATOM 1651 O O . LEU A 1 219 ? 15.126 0.137 -21.151 1.00 97.94 219 LEU A O 1
ATOM 1655 N N . GLN A 1 220 ? 17.071 -0.952 -20.827 1.00 97.19 220 GLN A N 1
ATOM 1656 C CA . GLN A 1 220 ? 16.885 -1.941 -21.895 1.00 97.19 220 GLN A CA 1
ATOM 1657 C C . GLN A 1 220 ? 16.785 -3.374 -21.363 1.00 97.19 220 GLN A C 1
ATOM 1659 O O . GLN A 1 220 ? 16.702 -4.323 -22.138 1.00 97.19 220 GLN A O 1
ATOM 1664 N N . SER A 1 221 ? 16.804 -3.550 -20.043 1.00 97.75 221 SER A N 1
ATOM 1665 C CA . SER A 1 221 ? 16.778 -4.858 -19.399 1.00 97.75 221 SER A CA 1
ATOM 1666 C C . SER A 1 221 ? 16.101 -4.816 -18.029 1.00 97.75 221 SER A C 1
ATOM 1668 O O . SER A 1 221 ? 15.906 -3.752 -17.433 1.00 97.75 221 SER A O 1
ATOM 1670 N N . VAL A 1 222 ? 15.769 -5.998 -17.502 1.00 97.25 222 VAL A N 1
ATOM 1671 C CA . VAL A 1 222 ? 15.297 -6.170 -16.117 1.00 97.25 222 VAL A CA 1
ATOM 1672 C C . VAL A 1 222 ? 16.299 -5.587 -15.119 1.00 97.25 222 VAL A C 1
ATOM 1674 O O . VAL A 1 222 ? 15.895 -4.891 -14.188 1.00 97.25 222 VAL A O 1
ATOM 1677 N N . ASP A 1 223 ? 17.593 -5.827 -15.333 1.00 97.62 223 ASP A N 1
ATOM 1678 C CA . ASP A 1 223 ? 18.661 -5.385 -14.433 1.00 97.62 223 ASP A CA 1
ATOM 1679 C C . ASP A 1 223 ? 18.831 -3.860 -14.446 1.00 97.62 223 ASP A C 1
ATOM 1681 O O . ASP A 1 223 ? 19.053 -3.261 -13.390 1.00 97.62 223 ASP A O 1
ATOM 1685 N N . ASP A 1 224 ? 18.651 -3.210 -15.601 1.00 98.00 224 ASP A N 1
ATOM 1686 C CA . ASP A 1 224 ? 18.653 -1.745 -15.696 1.00 98.00 224 ASP A CA 1
ATOM 1687 C C . ASP A 1 224 ? 17.493 -1.146 -14.899 1.00 98.00 224 ASP A C 1
ATOM 1689 O O . ASP A 1 224 ? 17.676 -0.206 -14.121 1.00 98.00 224 ASP A O 1
ATOM 1693 N N . VAL A 1 225 ? 16.289 -1.706 -15.070 1.00 97.50 225 VAL A N 1
ATOM 1694 C CA . VAL A 1 225 ? 15.093 -1.263 -14.343 1.00 97.50 225 VAL A CA 1
ATOM 1695 C C . VAL A 1 225 ? 15.279 -1.463 -12.843 1.00 97.50 225 VAL A C 1
ATOM 1697 O O . VAL A 1 225 ? 15.006 -0.536 -12.077 1.00 97.50 225 VAL A O 1
ATOM 1700 N N . LYS A 1 226 ? 15.796 -2.622 -12.419 1.00 97.06 226 LYS A N 1
ATOM 1701 C CA . LYS A 1 226 ? 16.085 -2.892 -11.007 1.00 97.06 226 LYS A CA 1
ATOM 1702 C C . LYS A 1 226 ? 17.091 -1.885 -10.453 1.00 97.06 226 LYS A C 1
ATOM 1704 O O . LYS A 1 226 ? 16.791 -1.194 -9.487 1.00 97.06 226 LYS A O 1
ATOM 1709 N N . THR A 1 227 ? 18.231 -1.717 -11.119 1.00 96.12 227 THR A N 1
ATOM 1710 C CA . THR A 1 227 ? 19.288 -0.780 -10.707 1.00 96.12 227 THR A CA 1
ATOM 1711 C C . THR A 1 227 ? 18.765 0.655 -10.609 1.00 96.12 227 THR A C 1
ATOM 1713 O O . THR A 1 227 ? 19.088 1.390 -9.672 1.00 96.12 227 THR A O 1
ATOM 1716 N N . ARG A 1 228 ? 17.912 1.071 -11.553 1.00 96.06 228 ARG A N 1
ATOM 1717 C CA . ARG A 1 228 ? 17.288 2.399 -11.544 1.00 96.06 228 ARG A CA 1
ATOM 1718 C C . ARG A 1 228 ? 16.394 2.618 -10.326 1.00 96.06 228 ARG A C 1
ATOM 1720 O O . ARG A 1 228 ? 16.328 3.756 -9.846 1.00 96.06 228 ARG A O 1
ATOM 1727 N N . ILE A 1 229 ? 15.674 1.577 -9.907 1.00 94.44 229 ILE A N 1
ATOM 1728 C CA . ILE A 1 229 ? 14.776 1.586 -8.752 1.00 94.44 229 ILE A CA 1
ATOM 1729 C C . ILE A 1 229 ? 15.578 1.574 -7.450 1.00 94.44 229 ILE A C 1
ATOM 1731 O O . ILE A 1 229 ? 15.345 2.446 -6.615 1.00 94.44 229 ILE A O 1
ATOM 1735 N N . ASP A 1 230 ? 16.556 0.675 -7.321 1.00 92.56 230 ASP A N 1
ATOM 1736 C CA . ASP A 1 230 ? 17.439 0.573 -6.151 1.00 92.56 230 ASP A CA 1
ATOM 1737 C C . ASP A 1 230 ? 18.159 1.915 -5.885 1.00 92.56 230 ASP A C 1
ATOM 1739 O O . ASP A 1 230 ? 18.296 2.361 -4.753 1.00 92.56 230 ASP A O 1
ATOM 1743 N N . GLY A 1 231 ? 18.545 2.643 -6.940 1.00 91.69 231 GLY A N 1
ATOM 1744 C CA . GLY A 1 231 ? 19.189 3.958 -6.829 1.00 91.69 231 GLY A CA 1
ATOM 1745 C C . GLY A 1 231 ? 18.253 5.162 -6.631 1.00 91.69 231 GLY A C 1
ATOM 1746 O O . GLY A 1 231 ? 18.702 6.303 -6.775 1.00 91.69 231 GLY A O 1
ATOM 1747 N N . MET A 1 232 ? 16.948 4.978 -6.386 1.00 91.88 232 MET A N 1
ATOM 1748 C CA . MET A 1 232 ? 16.000 6.106 -6.305 1.00 91.88 232 MET A CA 1
ATOM 1749 C C . MET A 1 232 ? 16.126 6.944 -5.039 1.00 91.88 232 MET A C 1
ATOM 1751 O O . MET A 1 232 ? 15.849 8.150 -5.078 1.00 91.88 232 MET A O 1
ATOM 1755 N N . LEU A 1 233 ? 16.474 6.311 -3.923 1.00 88.19 233 LEU A N 1
ATOM 1756 C CA . LEU A 1 233 ? 16.630 6.955 -2.631 1.00 88.19 233 LEU A CA 1
ATOM 1757 C C . LEU A 1 233 ? 17.969 6.539 -2.019 1.00 88.19 233 LEU A C 1
ATOM 1759 O O . LEU A 1 233 ? 18.456 5.444 -2.269 1.00 88.19 233 LEU A O 1
ATOM 1763 N N . PRO A 1 234 ? 18.601 7.419 -1.228 1.00 86.94 234 PRO A N 1
ATOM 1764 C CA . PRO A 1 234 ? 19.842 7.064 -0.570 1.00 86.94 234 PRO A CA 1
ATOM 1765 C C . PRO A 1 234 ? 19.582 6.042 0.540 1.00 86.94 234 PRO A C 1
ATOM 1767 O O . PRO A 1 234 ? 18.712 6.241 1.398 1.00 86.94 234 PRO A O 1
ATOM 1770 N N . ASN A 1 235 ? 20.417 5.009 0.568 1.00 88.25 235 ASN A N 1
ATOM 1771 C CA . ASN A 1 235 ? 20.477 4.059 1.666 1.00 88.25 235 ASN A CA 1
ATOM 1772 C C . ASN A 1 235 ? 20.919 4.733 2.967 1.00 88.25 235 ASN A C 1
ATOM 1774 O O . ASN A 1 235 ? 21.590 5.771 2.987 1.00 88.25 235 ASN A O 1
ATOM 1778 N N . LYS A 1 236 ? 20.501 4.155 4.094 1.00 84.12 236 LYS A N 1
ATOM 1779 C CA . LYS A 1 236 ? 20.787 4.697 5.427 1.00 84.12 236 LYS A CA 1
ATOM 1780 C C . LYS A 1 236 ? 21.885 3.895 6.096 1.00 84.12 236 LYS A C 1
ATOM 1782 O O . LYS A 1 236 ? 21.872 2.674 6.058 1.00 84.12 236 LYS A O 1
ATOM 1787 N N . ILE A 1 237 ? 22.777 4.572 6.812 1.00 87.19 237 ILE A N 1
ATOM 1788 C CA . ILE A 1 237 ? 23.730 3.893 7.693 1.00 87.19 237 ILE A CA 1
ATOM 1789 C C . ILE A 1 237 ? 23.082 3.687 9.062 1.00 87.19 237 ILE A C 1
ATOM 1791 O O . ILE A 1 237 ? 22.825 4.646 9.793 1.00 87.19 237 ILE A O 1
ATOM 1795 N N . VAL A 1 238 ? 22.838 2.431 9.431 1.00 80.25 238 VAL A N 1
ATOM 1796 C CA . VAL A 1 238 ? 22.282 2.042 10.730 1.00 80.25 238 VAL A CA 1
ATOM 1797 C C . VAL A 1 238 ? 23.276 1.134 11.437 1.00 80.25 238 VAL A C 1
ATOM 1799 O O . VAL A 1 238 ? 23.618 0.059 10.956 1.00 80.25 238 VAL A O 1
ATOM 1802 N N . LYS A 1 239 ? 23.765 1.578 12.603 1.00 85.12 239 LYS A N 1
ATOM 1803 C CA . LYS A 1 239 ? 24.777 0.855 13.400 1.00 85.12 239 LYS A CA 1
ATOM 1804 C C . LYS A 1 239 ? 26.032 0.464 12.593 1.00 85.12 239 LYS A C 1
ATOM 1806 O O . LYS A 1 239 ? 26.606 -0.591 12.826 1.00 85.12 239 LYS A O 1
ATOM 1811 N N . GLY A 1 240 ? 26.453 1.317 11.657 1.00 85.50 240 GLY A N 1
ATOM 1812 C CA . GLY A 1 240 ? 27.644 1.093 10.827 1.00 85.50 240 GLY A CA 1
ATOM 1813 C C . GLY A 1 240 ? 27.426 0.195 9.606 1.00 85.50 240 GLY A C 1
ATOM 1814 O O . GLY A 1 240 ? 28.3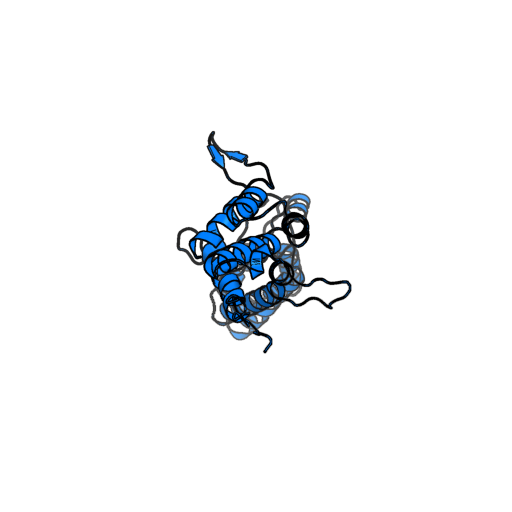77 -0.038 8.870 1.00 85.50 240 GLY A O 1
ATOM 1815 N N . HIS A 1 241 ? 26.198 -0.269 9.364 1.00 85.62 241 HIS A N 1
ATOM 1816 C CA . HIS A 1 241 ? 25.841 -1.046 8.182 1.00 85.62 241 HIS A CA 1
ATOM 1817 C C . HIS A 1 241 ? 24.930 -0.233 7.267 1.00 85.62 241 HIS A C 1
ATOM 1819 O O . HIS A 1 241 ? 24.049 0.486 7.744 1.00 85.62 241 HIS A O 1
ATOM 1825 N N . GLU A 1 242 ? 25.151 -0.345 5.962 1.00 87.75 242 GLU A N 1
ATOM 1826 C CA . GLU A 1 242 ? 24.236 0.196 4.967 1.00 87.75 242 GLU A CA 1
ATOM 1827 C C . GLU A 1 242 ? 22.941 -0.617 4.974 1.00 87.75 242 GLU A C 1
ATOM 1829 O O . GLU A 1 242 ? 22.950 -1.849 4.969 1.00 87.75 242 GLU A O 1
ATOM 1834 N N . GLN A 1 243 ? 21.825 0.092 5.057 1.00 85.56 243 GLN A N 1
ATOM 1835 C CA . GLN A 1 243 ? 20.488 -0.459 5.033 1.00 85.56 243 GLN A CA 1
ATOM 1836 C C . GLN A 1 243 ? 19.751 0.136 3.838 1.00 85.56 243 GLN A C 1
ATOM 1838 O O . GLN A 1 243 ? 19.593 1.362 3.765 1.00 85.56 243 GLN A O 1
ATOM 1843 N N . ALA A 1 244 ? 19.297 -0.759 2.958 1.00 85.88 244 ALA A N 1
ATOM 1844 C CA . ALA A 1 244 ? 18.460 -0.451 1.808 1.00 85.88 244 ALA A CA 1
ATOM 1845 C C . ALA A 1 244 ? 17.278 0.441 2.202 1.00 85.88 244 ALA A C 1
ATOM 1847 O O . ALA A 1 244 ? 16.691 0.291 3.286 1.00 85.88 244 ALA A O 1
ATOM 1848 N N . ASP A 1 245 ? 16.922 1.369 1.322 1.00 87.06 245 ASP A N 1
ATOM 1849 C CA . ASP A 1 245 ? 15.728 2.176 1.498 1.00 87.06 245 ASP A CA 1
ATOM 1850 C C . ASP A 1 245 ? 14.441 1.331 1.326 1.00 87.06 245 ASP A C 1
ATOM 1852 O O . ASP A 1 245 ? 14.471 0.137 1.013 1.00 87.06 245 ASP A O 1
ATOM 1856 N N . TYR A 1 246 ? 13.276 1.923 1.605 1.00 82.12 246 TYR A N 1
ATOM 1857 C CA . TYR A 1 246 ? 12.009 1.185 1.582 1.00 82.12 246 TYR A CA 1
ATOM 1858 C C . TYR A 1 246 ? 11.557 0.796 0.162 1.00 82.12 246 TYR A C 1
ATOM 1860 O O . TYR A 1 246 ? 10.845 -0.197 0.016 1.00 82.12 246 TYR A O 1
ATOM 1868 N N . ILE A 1 247 ? 11.963 1.549 -0.866 1.00 85.94 247 ILE A N 1
ATOM 1869 C CA . ILE A 1 247 ? 11.708 1.239 -2.276 1.00 85.94 247 ILE A CA 1
ATOM 1870 C C . ILE A 1 247 ? 12.552 0.030 -2.687 1.00 85.94 247 ILE A C 1
ATOM 1872 O O . ILE A 1 247 ? 11.983 -0.983 -3.094 1.00 85.94 247 ILE A O 1
ATOM 1876 N N . GLU A 1 248 ? 13.877 0.102 -2.507 1.00 87.88 248 GLU A N 1
ATOM 1877 C CA . GLU A 1 248 ? 14.801 -1.002 -2.810 1.00 87.88 248 GLU A CA 1
ATOM 1878 C C . GLU A 1 248 ? 14.376 -2.291 -2.084 1.00 87.88 248 GLU A C 1
ATOM 1880 O O . GLU A 1 248 ? 14.101 -3.318 -2.710 1.00 87.88 248 GLU A O 1
ATOM 1885 N N . SER A 1 249 ? 14.233 -2.235 -0.755 1.00 85.50 249 SER A N 1
ATOM 1886 C CA . SER A 1 249 ? 13.891 -3.419 0.047 1.00 85.50 249 SER A CA 1
ATOM 1887 C C . SER A 1 249 ? 12.506 -3.992 -0.268 1.00 85.50 249 SER A C 1
ATOM 1889 O O . SER A 1 249 ? 12.330 -5.213 -0.258 1.00 85.50 249 SER A O 1
ATOM 1891 N N . GLY A 1 250 ? 11.523 -3.142 -0.579 1.00 82.81 250 GLY A N 1
ATOM 1892 C CA . GLY A 1 250 ? 10.187 -3.584 -0.967 1.00 82.81 250 GLY A CA 1
ATOM 1893 C C . GLY A 1 250 ? 10.185 -4.332 -2.298 1.00 82.81 250 GLY A C 1
ATOM 1894 O O . GLY A 1 250 ? 9.564 -5.392 -2.408 1.00 82.81 250 GLY A O 1
ATOM 1895 N N . VAL A 1 251 ? 10.883 -3.806 -3.304 1.00 85.56 251 VAL A N 1
ATOM 1896 C CA . VAL A 1 251 ? 11.004 -4.458 -4.614 1.00 85.56 251 VAL A CA 1
ATOM 1897 C C . VAL A 1 251 ? 11.780 -5.767 -4.515 1.00 85.56 251 VAL A C 1
ATOM 1899 O O . VAL A 1 251 ? 11.321 -6.784 -5.034 1.00 85.56 251 VAL A O 1
ATOM 1902 N N . GLU A 1 252 ? 12.890 -5.775 -3.779 1.00 88.00 252 GLU A N 1
ATOM 1903 C CA . GLU A 1 252 ? 13.683 -6.980 -3.530 1.00 88.00 252 GLU A CA 1
ATOM 1904 C C . GLU A 1 252 ? 12.842 -8.091 -2.881 1.00 88.00 252 GLU A C 1
ATOM 1906 O O . GLU A 1 252 ? 12.904 -9.251 -3.286 1.00 88.00 252 GLU A O 1
ATOM 1911 N N . HIS A 1 253 ? 12.006 -7.755 -1.894 1.00 84.56 253 HIS A N 1
ATOM 1912 C CA . HIS A 1 253 ? 11.114 -8.728 -1.263 1.00 84.56 253 HIS A CA 1
ATOM 1913 C C . HIS A 1 253 ? 10.055 -9.281 -2.220 1.00 84.56 253 HIS A C 1
ATOM 1915 O O . HIS A 1 253 ? 9.798 -10.485 -2.191 1.00 84.56 253 HIS A O 1
ATOM 1921 N N . ALA A 1 254 ? 9.462 -8.437 -3.067 1.00 83.81 254 ALA A N 1
ATOM 1922 C CA . ALA A 1 254 ? 8.459 -8.875 -4.034 1.00 83.81 254 ALA A CA 1
ATOM 1923 C C . ALA A 1 254 ? 9.057 -9.816 -5.098 1.00 83.81 254 ALA A C 1
ATOM 1925 O O . ALA A 1 254 ? 8.437 -10.814 -5.461 1.00 83.81 254 ALA A O 1
ATOM 1926 N N . LEU A 1 255 ? 10.287 -9.546 -5.549 1.00 88.25 255 LEU A N 1
ATOM 1927 C CA . LEU A 1 255 ? 10.969 -10.348 -6.568 1.00 88.25 255 LEU A CA 1
ATOM 1928 C C . LEU A 1 255 ? 11.372 -11.753 -6.104 1.00 88.25 255 LEU A C 1
ATOM 1930 O O . LEU A 1 255 ? 11.517 -12.633 -6.941 1.00 88.25 255 LEU A O 1
ATOM 1934 N N . ARG A 1 256 ? 11.503 -12.020 -4.797 1.00 85.81 256 ARG A N 1
ATOM 1935 C CA . ARG A 1 256 ? 11.842 -13.371 -4.290 1.00 85.81 256 ARG A CA 1
ATOM 1936 C C . ARG A 1 256 ? 10.792 -14.445 -4.598 1.00 85.81 256 ARG A C 1
ATOM 1938 O O . ARG A 1 256 ? 11.060 -15.623 -4.381 1.00 85.81 256 ARG A O 1
ATOM 1945 N N . MET A 1 257 ? 9.607 -14.040 -5.047 1.00 77.56 257 MET A N 1
ATOM 1946 C CA . MET A 1 257 ? 8.486 -14.925 -5.374 1.00 77.56 257 MET A CA 1
ATOM 1947 C C . MET A 1 257 ? 8.289 -15.143 -6.877 1.00 77.56 257 MET A C 1
ATOM 1949 O O . MET A 1 257 ? 7.356 -15.855 -7.250 1.00 77.56 257 MET A O 1
ATOM 1953 N N . VAL A 1 258 ? 9.113 -14.499 -7.709 1.00 78.81 258 VAL A N 1
ATOM 1954 C CA . VAL A 1 258 ? 9.038 -14.511 -9.176 1.00 78.81 258 VAL A CA 1
ATOM 1955 C C . VAL A 1 258 ? 10.239 -15.257 -9.735 1.00 78.81 258 VAL A C 1
ATOM 1957 O O . VAL A 1 258 ? 10.012 -16.254 -10.448 1.00 78.81 258 VAL A O 1
#

Sequence (258 aa):
MPHETGQPAPPQLSDNELKTLAYFAIGVASEGSMAGKNVAYRLSFAGSINDGVMKPIGNSGFSIGTLQTDLGQHPDVATGLVDAYQGWARQQTPAVALSEQQRTQTIHDLQRDGHAIKAENGRALDGTVKSNIDRFLASDEGVAFVHEHDRTQVERLMRPGDGAKDLGSAVQQLRQTDLYAESSLNDQAKLATMIMKLENQAGRGRYPGVLQSINDGTLQSVDDVKTRIDGMLPNKIVKGHEQADYIESGVEHALRMV

Secondary structure (DSSP, 8-state):
------PPPPP---HHHHHHIIIIIIIIITTSEETTEE-TTS-EESEEEETTEEEESTT--EEETTTTEETTT-HHHHHHHHHHHHHHHHHH-GGGPPPHHHHHHHHHHHT--HHHHHHTTTBPPPHHHHHHHHHHHTSHHHHHHHHHHHHHHHHHHTPPP-SSS---SHHHHHTTSHHHHTS-HHHHHHHHHHHHHHHHHHGGGTHHHHHHHHHTTS--SHHHHHHHHHTTSPPEEETTEEE--HHHHHHHHHHTT-

Radius of gyration: 20.94 Å; chains: 1; bounding box: 52×34×81 Å